Protein AF-A0A3B0U5A5-F1 (afdb_monomer)

Radius of gyration: 23.33 Å; Cα contacts (8 Å, |Δi|>4): 576; chains: 1; bounding box: 66×66×66 Å

Mean predicted aligned error: 12.63 Å

Nearest PDB structures (foldseek):
  8wv0-assembly1_B  TM=3.723E-01  e=8.517E-03  Burkholderia pseudomallei
  2ynk-assembly1_A  TM=4.513E-01  e=9.134E-02  Escherichia coli
  5o68-assembly2_F  TM=3.458E-01  e=1.528E+00  Pseudomonas sp. UK4
  4rlc-assembly1_A  TM=4.121E-01  e=4.764E+00  Pseudomonas aeruginosa
  6wim-assembly1_A  TM=4.071E-01  e=9.059E+00  Escherichia coli

Organism: NCBI:txid652676

Secondary structure (DSSP, 8-state):
---------SSPPPPPPPEEEEEEEEEEEEE--TTTTPPPEEEEEEEEEEEEEEETTEEEEEEES---TTSPPPP-----SSS---PPP--HHHHTTTHHHHSSSBTTB-S--GGGTTTTS-EEEEEEEEEESSSSEEEEEEEEEEPPBTTTTBPEEEEEEEEEEEEETTTEEEEEEEEEEEEE--SS--HHHHHHS-SEEEEEEEEEEE--TT-S-EEEEEEEEEE-TT-------SSS------EEEEEEE--TTSSEEEEEEEEEEEEGGGEEEEEEEEEEEE-----

Solvent-accessible surface area (backbone atoms only — not comparable to full-atom values): 17056 Å² total; per-residue (Å²): 134,85,89,73,80,80,88,78,67,99,59,84,78,76,81,84,71,82,47,72,49,77,49,74,50,76,48,78,47,78,48,70,50,84,87,76,75,48,76,73,43,79,46,77,48,69,32,32,37,39,41,34,39,79,46,102,47,24,37,38,41,38,36,29,40,65,84,62,84,88,42,83,78,76,81,91,69,92,71,91,60,97,64,84,82,86,70,80,84,72,49,73,96,57,50,76,67,29,60,64,56,58,58,50,69,46,93,95,51,47,88,49,60,75,75,69,62,49,64,95,38,60,39,51,37,35,42,32,40,36,35,41,83,52,101,44,35,35,42,33,39,37,40,38,31,32,47,59,39,76,96,78,61,40,38,20,34,39,42,37,37,42,25,42,36,37,59,39,88,86,60,15,32,42,35,40,37,40,40,37,38,36,49,44,75,61,85,62,96,45,76,70,51,48,54,70,50,49,56,58,53,34,39,43,34,43,34,39,40,46,33,56,85,83,55,66,48,40,35,40,40,38,41,43,40,65,54,73,91,78,73,74,88,73,90,81,85,61,99,66,69,89,76,72,49,47,44,40,41,44,39,40,36,46,40,94,84,40,58,64,29,43,36,42,38,40,36,42,32,46,34,79,89,73,33,76,41,76,48,76,48,76,48,78,48,71,59,80,81,86,127

pLDDT: mean 77.4, std 15.45, range [35.0, 97.31]

Sequence (291 aa):
MAYNGTLVWDAPPPWQRLNFSVIPYVLGTVNQDFENDEKTNYDAKIGGDVKLSLTSSLNLDLTVNPDFSQVEVDRQVTNLGRFELFFPEKRQSFLENGDLFASFGYPTIRPFFSRRIGLGVPIQAGARISGNLNEKWRLGIMDMQTASVDNTRLPSQIFGVVSLQRKVFSRSSIGLMFVNKQSIGYPQENDSLKTLYPEFNRNLGVEYNLAPSNNQWSGKAFFLAPFDPTRLGKAKLEVGTKHHWNAFGWMFSSKPQSLFTYTFDARFGGYYANGNRTSLTTELGIVFNLT

Foldseek 3Di:
DDPPDDPDDPDPPPDDDKDKDKFKDKDWDWDDDPVVRDDTDIDIDIWIKMWIPPDPWKIKIKIFQDDPVPFDDDDDDPDPDPDDDDDDDGRPSCPVQVCLQQVPDDPRDRPDDCCVAQDVWTWGIKMWMWTAPDPFKTKIWIWTWTPADVVVQAAIKIWIKIKMWGADDPGKIKIKIKIKIAGDDRVDDDPVVCLQPPRMWMKIKIKIWDQDPVNQKTKIKMKMFIDDPPPPDDDDDDPRDDDGKIKIKMWMWGDPPDQKIKIWIWMWMADPPRHIDTDIDMDIDGDDDDD

InterPro domains:
  IPR045670 Domain of unknown function DUF5916 [PF19313] (17-119)

Structure (mmCIF, N/CA/C/O backbone):
data_AF-A0A3B0U5A5-F1
#
_entry.id   AF-A0A3B0U5A5-F1
#
loop_
_atom_site.group_PDB
_atom_site.id
_atom_site.type_symbol
_atom_site.label_atom_id
_atom_site.label_alt_id
_atom_site.label_comp_id
_atom_site.label_asym_id
_atom_site.label_entity_id
_atom_site.label_seq_id
_atom_site.pdbx_PDB_ins_code
_atom_site.Cartn_x
_atom_site.Cartn_y
_atom_site.Cartn_z
_atom_site.occupancy
_atom_site.B_iso_or_equiv
_atom_site.auth_seq_id
_atom_site.auth_comp_id
_atom_site.auth_asym_id
_atom_site.auth_atom_id
_atom_site.pdbx_PDB_model_num
ATOM 1 N N . MET A 1 1 ? -29.375 -19.346 20.420 1.00 38.81 1 MET A N 1
ATOM 2 C CA . MET A 1 1 ? -28.250 -20.039 21.084 1.00 38.81 1 MET A CA 1
ATOM 3 C C . MET A 1 1 ? -27.443 -20.720 19.994 1.00 38.81 1 MET A C 1
ATOM 5 O O . MET A 1 1 ? -28.015 -21.528 19.279 1.00 38.81 1 MET A O 1
ATOM 9 N N . ALA A 1 2 ? -26.186 -20.329 19.780 1.00 40.72 2 ALA A N 1
ATOM 10 C CA . ALA A 1 2 ? -25.331 -20.960 18.776 1.00 40.72 2 ALA A CA 1
ATOM 11 C C . ALA A 1 2 ? -24.599 -22.140 19.430 1.00 40.72 2 ALA A C 1
ATOM 13 O O . ALA A 1 2 ? -23.693 -21.933 20.234 1.00 40.72 2 ALA A O 1
ATOM 14 N N . TYR A 1 3 ? -25.029 -23.364 19.123 1.00 48.34 3 TYR A N 1
ATOM 15 C CA . TYR A 1 3 ? -24.294 -24.586 19.448 1.00 48.34 3 TYR A CA 1
ATOM 16 C C . TYR A 1 3 ? -23.125 -24.729 18.466 1.00 48.34 3 TYR A C 1
ATOM 18 O O . TYR A 1 3 ? -23.219 -25.452 17.481 1.00 48.34 3 TYR A O 1
ATOM 26 N N . ASN A 1 4 ? -22.023 -24.025 18.719 1.00 53.16 4 ASN A N 1
ATOM 27 C CA . ASN A 1 4 ? -20.751 -24.351 18.082 1.00 53.16 4 ASN A CA 1
ATOM 28 C C . ASN A 1 4 ? -19.986 -25.258 19.044 1.00 53.16 4 ASN A C 1
ATOM 30 O O . ASN A 1 4 ? -19.438 -24.787 20.040 1.00 53.16 4 ASN A O 1
ATOM 34 N N . GLY A 1 5 ? -20.010 -26.565 18.774 1.00 59.72 5 GLY A N 1
ATOM 35 C CA . GLY A 1 5 ? -19.199 -27.537 19.501 1.00 59.72 5 GLY A CA 1
ATOM 36 C C . GLY A 1 5 ? -17.717 -27.172 19.415 1.00 59.72 5 GLY A C 1
ATOM 37 O O . GLY A 1 5 ? -17.226 -26.745 18.371 1.00 59.72 5 GLY A O 1
ATOM 38 N N . THR A 1 6 ? -17.006 -27.307 20.528 1.00 64.94 6 THR A N 1
ATOM 39 C CA . THR A 1 6 ? -15.550 -27.169 20.570 1.00 64.94 6 THR A CA 1
ATOM 40 C C . THR A 1 6 ? -14.918 -28.344 19.843 1.00 64.94 6 THR A C 1
ATOM 42 O O . THR A 1 6 ? -15.168 -29.495 20.196 1.00 64.94 6 THR A O 1
ATOM 45 N N . LEU A 1 7 ? -14.099 -28.053 18.834 1.00 67.00 7 LEU A N 1
ATOM 46 C CA . LEU A 1 7 ? -13.327 -29.062 18.123 1.00 67.00 7 LEU A CA 1
ATOM 47 C C . LEU A 1 7 ? -12.220 -29.562 19.064 1.00 67.00 7 LEU A C 1
ATOM 49 O O . LEU A 1 7 ? -11.232 -28.866 19.300 1.00 67.00 7 LEU A O 1
ATOM 53 N N . VAL A 1 8 ? -12.443 -30.726 19.672 1.00 74.31 8 VAL A N 1
ATOM 54 C CA . VAL A 1 8 ? -11.457 -31.408 20.515 1.00 74.31 8 VAL A CA 1
ATOM 55 C C . VAL A 1 8 ? -10.619 -32.282 19.596 1.00 74.31 8 VAL A C 1
ATOM 57 O O . VAL A 1 8 ? -11.155 -33.142 18.904 1.00 74.31 8 VAL A O 1
ATOM 60 N N . TRP A 1 9 ? -9.318 -32.021 19.548 1.00 73.88 9 TRP A N 1
ATOM 61 C CA . TRP A 1 9 ? -8.381 -32.839 18.788 1.00 73.88 9 TRP A CA 1
ATOM 62 C C . TRP A 1 9 ? -7.825 -33.937 19.696 1.00 73.88 9 TRP A C 1
ATOM 64 O O . TRP A 1 9 ? -7.374 -33.637 20.801 1.00 73.88 9 TRP A O 1
ATOM 74 N N . ASP A 1 10 ? -7.811 -35.183 19.219 1.00 81.69 10 ASP A N 1
ATOM 75 C CA . ASP A 1 10 ? -7.258 -36.332 19.959 1.00 81.69 10 ASP A CA 1
ATOM 76 C C . ASP A 1 10 ? -5.730 -36.238 20.154 1.00 81.69 10 ASP A C 1
ATOM 78 O O . ASP A 1 10 ? -5.158 -36.871 21.040 1.00 81.69 10 ASP A O 1
ATOM 82 N N . ALA A 1 11 ? -5.061 -35.419 19.339 1.00 81.69 11 ALA A N 1
ATOM 83 C CA . ALA A 1 11 ? -3.639 -35.110 19.418 1.00 81.69 11 ALA A CA 1
ATOM 84 C C . ALA A 1 11 ? -3.404 -33.633 19.055 1.00 81.69 11 ALA A C 1
ATOM 86 O O . ALA A 1 11 ? -4.183 -33.067 18.281 1.00 81.69 11 ALA A O 1
ATOM 87 N N . PRO A 1 12 ? -2.344 -32.981 19.576 1.00 77.38 12 PRO A N 1
ATOM 88 C CA . PRO A 1 12 ? -2.014 -31.622 19.167 1.00 77.38 12 PRO A CA 1
ATOM 89 C C . PRO A 1 12 ? -1.812 -31.568 17.643 1.00 77.38 12 PRO A C 1
ATOM 91 O O . PRO A 1 12 ? -1.198 -32.481 17.082 1.00 77.38 12 PRO A O 1
ATOM 94 N N . PRO A 1 13 ? -2.312 -30.522 16.955 1.00 70.94 13 PRO A N 1
ATOM 95 C CA . PRO A 1 13 ? -2.116 -30.384 15.520 1.00 70.94 13 PRO A CA 1
ATOM 96 C C . PRO A 1 13 ? -0.616 -30.397 15.190 1.00 70.94 13 PRO A C 1
ATOM 98 O O . PRO A 1 13 ? 0.192 -29.892 15.979 1.00 70.94 13 PRO A O 1
ATOM 101 N N . PRO A 1 14 ? -0.223 -30.971 14.039 1.00 74.81 14 PRO A N 1
ATOM 102 C CA . PRO A 1 14 ? 1.177 -31.027 13.650 1.00 74.81 14 PRO A CA 1
ATOM 103 C C . PRO A 1 14 ? 1.759 -29.613 13.590 1.00 74.81 14 PRO A C 1
ATOM 105 O O . PRO A 1 14 ? 1.069 -28.661 13.214 1.00 74.81 14 PRO A O 1
ATOM 108 N N . TRP A 1 15 ? 3.042 -29.472 13.932 1.00 67.88 15 TRP A N 1
ATOM 109 C CA . TRP A 1 15 ? 3.731 -28.194 13.780 1.00 67.88 15 TRP A CA 1
ATOM 110 C C . TRP A 1 15 ? 3.608 -27.714 12.334 1.00 67.88 15 TRP A C 1
ATOM 112 O O . TRP A 1 15 ? 3.872 -28.468 11.391 1.00 67.88 15 TRP A O 1
ATOM 122 N N . GLN A 1 16 ? 3.177 -26.464 12.165 1.00 67.88 16 GLN A N 1
ATOM 123 C CA . GLN A 1 16 ? 3.020 -25.873 10.844 1.00 67.88 16 GLN A CA 1
ATOM 124 C C . GLN A 1 16 ? 4.352 -25.900 10.103 1.00 67.88 16 GLN A C 1
ATOM 126 O O . GLN A 1 16 ? 5.357 -25.366 10.569 1.00 67.88 16 GLN A O 1
ATOM 131 N N . ARG A 1 17 ? 4.342 -26.546 8.937 1.00 71.94 17 ARG A N 1
ATOM 132 C CA . ARG A 1 17 ? 5.466 -26.521 8.007 1.00 71.94 17 ARG A CA 1
ATOM 133 C C . ARG A 1 17 ? 5.418 -25.225 7.209 1.00 71.94 17 ARG A C 1
ATOM 135 O O . ARG A 1 17 ? 4.341 -24.699 6.935 1.00 71.94 17 ARG A O 1
ATOM 142 N N . LEU A 1 18 ? 6.594 -24.734 6.837 1.00 78.31 18 LEU A N 1
ATOM 143 C CA . LEU A 1 18 ? 6.746 -23.563 5.982 1.00 78.31 18 LEU A CA 1
ATOM 144 C C . LEU A 1 18 ? 6.083 -23.866 4.629 1.00 78.31 18 LEU A C 1
ATOM 146 O O . LEU A 1 18 ? 6.475 -24.813 3.949 1.00 78.31 18 LEU A O 1
ATOM 150 N N . ASN A 1 19 ? 5.036 -23.115 4.285 1.00 85.81 19 ASN A N 1
ATOM 151 C CA . ASN A 1 19 ? 4.322 -23.259 3.019 1.00 85.81 19 ASN A CA 1
ATOM 152 C C . ASN A 1 19 ? 4.852 -22.222 2.030 1.00 85.81 19 ASN A C 1
ATOM 154 O O . ASN A 1 19 ? 4.970 -21.047 2.384 1.00 85.81 19 ASN A O 1
ATOM 158 N N . PHE A 1 20 ? 5.171 -22.645 0.810 1.00 91.31 20 PHE A N 1
ATOM 159 C CA . PHE A 1 20 ? 5.679 -21.749 -0.217 1.00 91.31 20 PHE A CA 1
ATOM 160 C C . PHE A 1 20 ? 5.125 -22.082 -1.599 1.00 91.31 20 PHE A C 1
ATOM 162 O O . PHE A 1 20 ? 4.840 -23.236 -1.908 1.00 91.31 20 PHE A O 1
ATOM 169 N N . SER A 1 21 ? 4.992 -21.057 -2.435 1.00 90.19 21 SER A N 1
ATOM 170 C CA . SER A 1 21 ? 4.563 -21.158 -3.827 1.00 90.19 21 SER A CA 1
ATOM 171 C C . SER A 1 21 ? 5.485 -20.314 -4.691 1.00 90.19 21 SER A C 1
ATOM 173 O O . SER A 1 21 ? 5.792 -19.178 -4.339 1.00 90.19 21 SER A O 1
ATOM 175 N N . VAL A 1 22 ? 5.895 -20.853 -5.835 1.00 91.19 22 VAL A N 1
ATOM 176 C CA . VAL A 1 22 ? 6.696 -20.142 -6.837 1.00 91.19 22 VAL A CA 1
ATOM 177 C C . VAL A 1 22 ? 5.918 -20.144 -8.143 1.00 91.19 22 VAL A C 1
ATOM 179 O O . VAL A 1 22 ? 5.418 -21.185 -8.562 1.00 91.19 22 VAL A O 1
ATOM 182 N N . ILE A 1 23 ? 5.794 -18.976 -8.760 1.00 89.50 23 ILE A N 1
ATOM 183 C CA . ILE A 1 23 ? 4.990 -18.740 -9.957 1.00 89.50 23 ILE A CA 1
ATOM 184 C C . ILE A 1 23 ? 5.901 -18.066 -10.991 1.00 89.50 23 ILE A C 1
ATOM 186 O O . ILE A 1 23 ? 5.947 -16.839 -11.050 1.00 89.50 23 ILE A O 1
ATOM 190 N N . PRO A 1 24 ? 6.696 -18.829 -11.759 1.00 91.19 24 PRO A N 1
ATOM 191 C CA . PRO A 1 24 ? 7.515 -18.267 -12.826 1.00 91.19 24 PRO A CA 1
ATOM 192 C C . PRO A 1 24 ? 6.666 -17.998 -14.074 1.00 91.19 24 PRO A C 1
ATOM 194 O O . PRO A 1 24 ? 5.724 -18.739 -14.359 1.00 91.19 24 PRO A O 1
A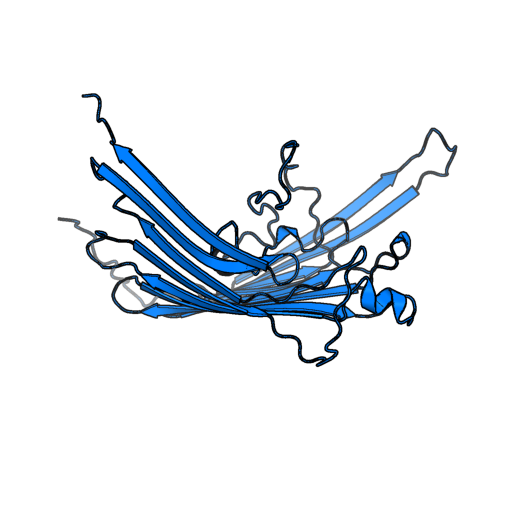TOM 197 N N . TYR A 1 25 ? 7.036 -16.992 -14.864 1.00 83.62 25 TYR A N 1
ATOM 198 C CA . TYR A 1 25 ? 6.450 -16.768 -16.185 1.00 83.62 25 TYR A CA 1
ATOM 199 C C . TYR A 1 25 ? 7.466 -16.206 -17.180 1.00 83.62 25 TYR A C 1
ATOM 201 O O . TYR A 1 25 ? 8.469 -15.576 -16.832 1.00 83.62 25 TYR A O 1
ATOM 209 N N . VAL A 1 26 ? 7.174 -16.453 -18.455 1.00 88.00 26 VAL A N 1
ATOM 210 C CA . VAL A 1 26 ? 7.922 -15.956 -19.607 1.00 88.00 26 VAL A CA 1
ATOM 211 C C . VAL A 1 26 ? 6.911 -15.376 -20.586 1.00 88.00 26 VAL A C 1
ATOM 213 O O . VAL A 1 26 ? 5.899 -16.010 -20.879 1.00 88.00 26 VAL A O 1
ATOM 216 N N . LEU A 1 27 ? 7.179 -14.173 -21.079 1.00 81.94 27 LEU A N 1
ATOM 217 C CA . LEU A 1 27 ? 6.328 -13.446 -22.014 1.00 81.94 27 LEU A CA 1
ATOM 218 C C . LEU A 1 27 ? 7.130 -13.136 -23.272 1.00 81.94 27 LEU A C 1
ATOM 220 O O . LEU A 1 27 ? 8.224 -12.586 -23.182 1.00 81.94 27 LEU A O 1
ATOM 224 N N . GLY A 1 28 ? 6.576 -13.463 -24.435 1.00 83.31 28 GLY A N 1
ATOM 225 C CA . GLY A 1 28 ? 7.100 -13.050 -25.734 1.00 83.31 28 GLY A CA 1
ATOM 226 C C . GLY A 1 28 ? 6.138 -12.062 -26.380 1.00 83.31 28 GLY A C 1
ATOM 227 O O . GLY A 1 28 ? 4.952 -12.361 -26.496 1.00 83.31 28 GLY A O 1
ATOM 228 N N . THR A 1 29 ? 6.629 -10.897 -26.793 1.00 80.31 29 THR A N 1
ATOM 229 C CA . THR A 1 29 ? 5.853 -9.902 -27.542 1.00 80.31 29 THR A CA 1
ATOM 230 C C . THR A 1 29 ? 6.446 -9.755 -28.933 1.00 80.31 29 THR A C 1
ATOM 232 O O . THR A 1 29 ? 7.653 -9.574 -29.079 1.00 80.31 29 THR A O 1
ATOM 235 N N . VAL A 1 30 ? 5.593 -9.821 -29.953 1.00 84.38 30 VAL A N 1
ATOM 236 C CA . VAL A 1 30 ? 5.966 -9.551 -31.343 1.00 84.38 30 VAL A CA 1
ATOM 237 C C . VAL A 1 30 ? 5.181 -8.332 -31.791 1.00 84.38 30 VAL A C 1
ATOM 239 O O . VAL A 1 30 ? 3.954 -8.380 -31.840 1.00 84.38 30 VAL A O 1
ATOM 242 N N . ASN A 1 31 ? 5.882 -7.242 -32.087 1.00 78.88 31 ASN A N 1
ATOM 243 C CA . ASN A 1 31 ? 5.279 -6.010 -32.582 1.00 78.88 31 ASN A CA 1
ATOM 244 C C . ASN A 1 31 ? 5.732 -5.768 -34.019 1.00 78.88 31 ASN A C 1
ATOM 246 O O . ASN A 1 31 ? 6.926 -5.804 -34.318 1.00 78.88 31 ASN A O 1
ATOM 250 N N . GLN A 1 32 ? 4.773 -5.512 -34.901 1.00 78.25 32 GLN A N 1
ATOM 251 C CA . GLN A 1 32 ? 5.021 -5.136 -36.285 1.00 78.25 32 GLN A CA 1
ATOM 252 C C . GLN A 1 32 ? 4.271 -3.837 -36.564 1.00 78.25 32 GLN A C 1
ATOM 254 O O . GLN A 1 32 ? 3.046 -3.798 -36.462 1.00 78.25 32 GLN A O 1
ATOM 259 N N . ASP A 1 33 ? 5.019 -2.782 -36.873 1.00 75.56 33 ASP A N 1
ATOM 260 C CA . ASP A 1 33 ? 4.464 -1.508 -37.316 1.00 75.56 33 ASP A CA 1
ATOM 261 C C . ASP A 1 33 ? 4.347 -1.538 -38.846 1.00 75.56 33 ASP A C 1
ATOM 263 O O . ASP A 1 33 ? 5.349 -1.592 -39.560 1.00 75.56 33 ASP A O 1
ATOM 267 N N . PHE A 1 34 ? 3.107 -1.564 -39.339 1.00 75.25 34 PHE A N 1
ATOM 268 C CA . PHE A 1 34 ? 2.800 -1.610 -40.770 1.00 75.25 34 PHE A CA 1
ATOM 269 C C . PHE A 1 34 ? 2.709 -0.218 -41.416 1.00 75.25 34 PHE A C 1
ATOM 271 O O . PHE A 1 34 ? 2.645 -0.141 -42.640 1.00 75.25 34 PHE A O 1
ATOM 278 N N . GLU A 1 35 ? 2.682 0.868 -40.632 1.00 76.81 35 GLU A N 1
ATOM 279 C CA . GLU A 1 35 ? 2.654 2.242 -41.158 1.00 76.81 35 GLU A CA 1
ATOM 280 C C . GLU A 1 35 ? 4.066 2.784 -41.406 1.00 76.81 35 GLU A C 1
ATOM 282 O O . GLU A 1 35 ? 4.276 3.495 -42.388 1.00 76.81 35 GLU A O 1
ATOM 287 N N . ASN A 1 36 ? 5.036 2.425 -40.559 1.00 75.31 36 ASN A N 1
ATOM 288 C CA . ASN A 1 36 ? 6.406 2.952 -40.635 1.00 75.31 36 ASN A CA 1
ATOM 289 C C . ASN A 1 36 ? 7.434 2.001 -41.285 1.00 75.31 36 ASN A C 1
ATOM 291 O O . ASN A 1 36 ? 8.622 2.321 -41.302 1.00 75.31 36 ASN A O 1
ATOM 295 N N . ASP A 1 37 ? 6.999 0.851 -41.822 1.00 70.31 37 ASP A N 1
ATOM 296 C CA . ASP A 1 37 ? 7.852 -0.194 -42.430 1.00 70.31 37 ASP A CA 1
ATOM 297 C C . ASP A 1 37 ? 9.026 -0.620 -41.510 1.00 70.31 37 ASP A C 1
ATOM 299 O O . ASP A 1 37 ? 10.131 -0.959 -41.949 1.00 70.31 37 ASP A O 1
ATOM 303 N N . GLU A 1 38 ? 8.801 -0.567 -40.189 1.00 74.50 38 GLU A N 1
ATOM 304 C CA . GLU A 1 38 ? 9.800 -0.950 -39.195 1.00 74.50 38 GLU A CA 1
ATOM 305 C C . GLU A 1 38 ? 9.949 -2.474 -39.128 1.00 74.50 38 GLU A C 1
ATOM 307 O O . GLU A 1 38 ? 9.001 -3.251 -39.278 1.00 74.50 38 GLU A O 1
ATOM 312 N N . LYS A 1 39 ? 11.178 -2.929 -38.857 1.00 78.69 39 LYS A N 1
ATOM 313 C CA . LYS A 1 39 ? 11.462 -4.356 -38.674 1.00 78.69 39 LYS A CA 1
ATOM 314 C C . LYS A 1 39 ? 10.638 -4.909 -37.513 1.00 78.69 39 LYS A C 1
ATOM 316 O O . LYS A 1 39 ? 10.585 -4.296 -36.450 1.00 78.69 39 LYS A O 1
ATOM 321 N N . THR A 1 40 ? 10.082 -6.109 -37.696 1.00 81.88 40 THR A N 1
ATOM 322 C CA . THR A 1 40 ? 9.387 -6.852 -36.637 1.00 81.88 40 THR A CA 1
ATOM 323 C C . THR A 1 40 ? 10.244 -6.898 -35.373 1.00 81.88 40 THR A C 1
ATOM 325 O O . THR A 1 40 ? 11.358 -7.428 -35.385 1.00 81.88 40 THR A O 1
ATOM 328 N N . ASN A 1 41 ? 9.718 -6.336 -34.288 1.00 79.94 41 ASN A N 1
ATOM 329 C CA . ASN A 1 41 ? 10.377 -6.289 -32.996 1.00 79.94 41 ASN A CA 1
ATOM 330 C C . ASN A 1 41 ? 9.952 -7.503 -32.162 1.00 79.94 41 ASN A C 1
ATOM 332 O O . ASN A 1 41 ? 8.758 -7.763 -32.002 1.00 79.94 41 ASN A O 1
ATOM 336 N N . TYR A 1 42 ? 10.938 -8.231 -31.641 1.00 82.38 42 TYR A N 1
ATOM 337 C CA . TYR A 1 42 ? 10.755 -9.379 -30.761 1.00 82.38 42 TYR A CA 1
ATOM 338 C C . TYR A 1 42 ? 11.265 -9.007 -29.371 1.00 82.38 42 TYR A C 1
ATOM 340 O O . TYR A 1 42 ? 12.456 -8.762 -29.193 1.00 82.38 42 TYR A O 1
ATOM 348 N N . ASP A 1 43 ? 10.371 -9.000 -28.389 1.00 81.62 43 ASP A N 1
ATOM 349 C CA . ASP A 1 43 ? 10.698 -8.736 -26.991 1.00 81.62 43 ASP A CA 1
ATOM 350 C C . ASP A 1 43 ? 10.396 -9.973 -26.143 1.00 81.62 43 ASP A C 1
ATOM 352 O O . ASP A 1 43 ? 9.360 -10.619 -26.313 1.00 81.62 43 ASP A O 1
ATOM 356 N N . ALA A 1 44 ? 11.301 -10.317 -25.229 1.00 83.19 44 ALA A N 1
ATOM 357 C CA . ALA A 1 44 ? 11.154 -11.454 -24.331 1.00 83.19 44 ALA A CA 1
ATOM 358 C C . ALA A 1 44 ? 11.378 -10.998 -22.890 1.00 83.19 44 ALA A C 1
ATOM 360 O O . ALA A 1 44 ? 12.436 -10.473 -22.546 1.00 83.19 44 ALA A O 1
ATOM 361 N N . LYS A 1 45 ? 10.387 -11.232 -22.029 1.00 84.00 45 LYS A N 1
ATOM 362 C CA . LYS A 1 45 ? 10.438 -10.890 -20.607 1.00 84.00 45 LYS A CA 1
ATOM 363 C C . LYS A 1 45 ? 10.339 -12.143 -19.766 1.00 84.00 45 LYS A C 1
ATOM 365 O O . LYS A 1 45 ? 9.525 -13.023 -20.030 1.00 84.00 45 LYS A O 1
ATOM 370 N N . ILE A 1 46 ? 11.154 -12.187 -18.7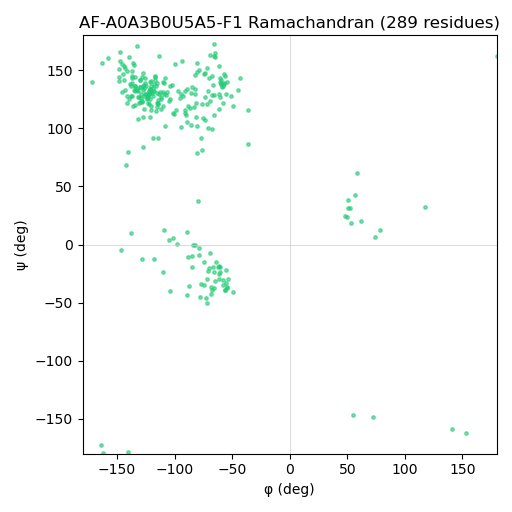25 1.00 89.62 46 ILE A N 1
ATOM 371 C CA . ILE A 1 46 ? 11.097 -13.214 -17.692 1.00 89.62 46 ILE A CA 1
ATOM 372 C C . ILE A 1 46 ? 10.751 -12.552 -16.367 1.00 89.62 46 ILE A C 1
ATOM 374 O O . ILE A 1 46 ? 11.234 -11.456 -16.060 1.00 89.62 46 ILE A O 1
ATOM 378 N N . GLY A 1 47 ? 9.940 -13.234 -15.577 1.00 90.81 47 GLY A N 1
ATOM 379 C CA . GLY A 1 47 ? 9.601 -12.785 -14.243 1.00 90.81 47 GLY A CA 1
ATOM 380 C C . GLY A 1 47 ? 9.036 -13.913 -13.404 1.00 90.81 47 GLY A C 1
ATOM 381 O O . GLY A 1 47 ? 8.960 -15.072 -13.826 1.00 90.81 47 GLY A O 1
ATOM 382 N N . GLY A 1 48 ? 8.684 -13.579 -12.176 1.00 91.25 48 GLY A N 1
ATOM 383 C CA . GLY A 1 48 ? 8.058 -14.541 -11.297 1.00 91.25 48 GLY A CA 1
ATOM 384 C C . GLY A 1 48 ? 7.727 -13.979 -9.934 1.00 91.25 48 GLY A C 1
ATOM 385 O O . GLY A 1 48 ? 8.275 -12.965 -9.498 1.00 91.25 48 GLY A O 1
ATOM 386 N N . ASP A 1 49 ? 6.842 -14.694 -9.260 1.00 90.69 49 ASP A N 1
ATOM 387 C CA . ASP A 1 49 ? 6.392 -14.383 -7.916 1.00 90.69 49 ASP A CA 1
ATOM 388 C C . ASP A 1 49 ? 6.715 -15.545 -6.978 1.00 90.69 49 ASP A C 1
ATOM 390 O O . ASP A 1 49 ? 6.581 -16.720 -7.325 1.00 90.69 49 ASP A O 1
ATOM 394 N N . VAL A 1 50 ? 7.129 -15.221 -5.760 1.00 93.31 50 VAL A N 1
ATOM 395 C CA . VAL A 1 50 ? 7.338 -16.179 -4.677 1.00 93.31 50 VAL A CA 1
ATOM 396 C C . VAL A 1 50 ? 6.457 -15.766 -3.514 1.00 93.31 50 VAL A C 1
ATOM 398 O O . VAL A 1 50 ? 6.488 -14.618 -3.081 1.00 93.31 50 VAL A O 1
ATOM 401 N N . LYS A 1 51 ? 5.690 -16.712 -2.983 1.00 93.31 51 LYS A N 1
ATOM 402 C CA . LYS A 1 51 ? 4.864 -16.531 -1.792 1.00 93.31 51 LYS A CA 1
ATOM 403 C C . LYS A 1 51 ? 5.306 -17.490 -0.709 1.00 93.31 51 LYS A C 1
ATOM 405 O O . LYS A 1 51 ? 5.469 -18.677 -0.973 1.00 93.31 51 LYS A O 1
ATOM 410 N N . LEU A 1 52 ? 5.484 -16.981 0.500 1.00 93.00 52 LEU A N 1
ATOM 411 C CA . LEU A 1 52 ? 6.004 -17.710 1.651 1.00 93.00 52 LEU A CA 1
ATOM 412 C C . LEU A 1 52 ? 5.129 -17.406 2.867 1.00 93.00 52 LEU A C 1
ATOM 414 O O . LEU A 1 52 ? 5.049 -16.259 3.299 1.00 93.00 52 LEU A O 1
ATOM 418 N N . SER A 1 53 ? 4.504 -18.417 3.464 1.00 93.38 53 SER A N 1
ATOM 419 C CA . SER A 1 53 ? 3.818 -18.256 4.749 1.00 93.38 53 SER A CA 1
ATOM 420 C C . SER A 1 53 ? 4.839 -18.321 5.881 1.00 93.38 53 SER A C 1
ATOM 422 O O . SER A 1 53 ? 5.310 -19.399 6.246 1.00 93.38 53 SER A O 1
ATOM 424 N N . LEU A 1 54 ? 5.195 -17.154 6.423 1.00 91.12 54 LEU A N 1
ATOM 425 C CA . LEU A 1 54 ? 6.109 -17.019 7.561 1.00 91.12 54 LEU A CA 1
ATOM 426 C C . LEU A 1 54 ? 5.473 -17.558 8.851 1.00 91.12 54 LEU A C 1
ATOM 428 O O . LEU A 1 54 ? 6.155 -18.155 9.679 1.00 91.12 54 LEU A O 1
ATOM 432 N N . THR A 1 55 ? 4.163 -17.350 9.016 1.00 90.69 55 THR A N 1
ATOM 433 C CA . THR A 1 55 ? 3.331 -17.944 10.077 1.00 90.69 55 THR A CA 1
ATOM 434 C C . THR A 1 55 ? 1.963 -18.337 9.506 1.00 90.69 55 THR A C 1
ATOM 436 O O . THR A 1 55 ? 1.695 -18.118 8.326 1.00 90.69 55 THR A O 1
ATOM 439 N N . SER A 1 56 ? 1.057 -18.869 10.337 1.00 87.31 56 SER A N 1
ATOM 440 C CA . SER A 1 56 ? -0.340 -19.149 9.954 1.00 87.31 56 SER A CA 1
ATOM 441 C C . SER A 1 56 ? -1.102 -17.945 9.398 1.00 87.31 56 SER A C 1
ATOM 443 O O . SER A 1 56 ? -2.124 -18.118 8.737 1.00 87.31 56 SER A O 1
ATOM 445 N N . SER A 1 57 ? -0.645 -16.735 9.713 1.00 90.69 57 SER A N 1
ATOM 446 C CA . SER A 1 57 ? -1.344 -15.496 9.403 1.00 90.69 57 SER A CA 1
ATOM 447 C C . SER A 1 57 ? -0.431 -14.385 8.903 1.00 90.69 57 SER A C 1
ATOM 449 O O . SER A 1 57 ? -0.901 -13.258 8.816 1.00 90.69 57 SER A O 1
ATOM 451 N N . LEU A 1 58 ? 0.842 -14.663 8.606 1.00 93.12 58 LEU A N 1
ATOM 452 C CA . LEU A 1 58 ? 1.817 -13.694 8.105 1.00 93.12 58 LEU A CA 1
ATOM 453 C C . LEU A 1 58 ? 2.484 -14.248 6.846 1.00 93.12 58 LEU A C 1
ATOM 455 O O . LEU A 1 58 ? 3.114 -15.303 6.900 1.00 93.12 58 LEU A O 1
ATOM 459 N N . ASN A 1 59 ? 2.386 -13.511 5.744 1.00 93.62 59 ASN A N 1
ATOM 460 C CA . ASN A 1 59 ? 2.914 -13.912 4.445 1.00 93.62 59 ASN A CA 1
ATOM 461 C C . ASN A 1 59 ? 4.002 -12.945 3.972 1.00 93.62 59 ASN A C 1
ATOM 463 O O . ASN A 1 59 ? 3.923 -11.741 4.223 1.00 93.62 59 ASN A O 1
ATOM 467 N N . LEU A 1 60 ? 5.003 -13.493 3.289 1.00 94.88 60 LEU A N 1
ATOM 468 C CA . LEU A 1 60 ? 6.026 -12.793 2.528 1.00 94.88 60 LEU A CA 1
ATOM 469 C C . LEU A 1 60 ? 5.782 -13.059 1.040 1.00 94.88 60 LEU A C 1
ATOM 471 O O . LEU A 1 60 ? 5.846 -14.202 0.595 1.00 94.88 60 LEU A O 1
ATOM 475 N N . ASP A 1 61 ? 5.534 -12.000 0.283 1.00 94.75 61 ASP A N 1
ATOM 476 C CA . ASP A 1 61 ? 5.457 -12.013 -1.170 1.00 94.75 61 ASP A CA 1
ATOM 477 C C . ASP A 1 61 ? 6.707 -11.339 -1.739 1.00 94.75 61 ASP A C 1
ATOM 479 O O . ASP A 1 61 ? 7.072 -10.239 -1.324 1.00 94.75 61 ASP A O 1
ATOM 483 N N . LEU A 1 62 ? 7.348 -11.982 -2.705 1.00 95.06 62 LEU A N 1
ATOM 484 C CA . LEU A 1 62 ? 8.444 -11.436 -3.494 1.00 95.06 62 LEU A CA 1
ATOM 485 C C . LEU A 1 62 ? 8.030 -11.479 -4.958 1.00 95.06 62 LEU A C 1
ATOM 487 O O . LEU A 1 62 ? 7.437 -12.458 -5.404 1.00 95.06 62 LEU A O 1
ATOM 491 N N . THR A 1 63 ? 8.354 -10.439 -5.709 1.00 92.94 63 THR A N 1
ATOM 492 C CA . THR A 1 63 ? 8.047 -10.361 -7.134 1.00 92.94 63 THR A CA 1
ATOM 493 C C . THR A 1 63 ? 9.233 -9.807 -7.901 1.00 92.94 63 THR A C 1
ATOM 495 O O . THR A 1 63 ? 9.940 -8.921 -7.414 1.00 92.94 63 THR A O 1
ATOM 498 N N . VAL A 1 64 ? 9.452 -10.334 -9.100 1.00 94.00 64 VAL A N 1
ATOM 499 C CA . VAL A 1 64 ? 10.431 -9.838 -10.067 1.00 94.00 64 VAL A CA 1
ATOM 500 C C . VAL A 1 64 ? 9.725 -9.697 -11.409 1.00 94.00 64 VAL A C 1
ATOM 502 O O . VAL A 1 64 ? 9.113 -10.648 -11.892 1.00 94.00 64 VAL A O 1
ATOM 505 N N . ASN A 1 65 ? 9.827 -8.503 -11.992 1.00 91.25 65 ASN A N 1
ATOM 506 C CA . ASN A 1 65 ? 9.224 -8.084 -13.258 1.00 91.25 65 ASN A CA 1
ATOM 507 C C . ASN A 1 65 ? 7.709 -8.346 -13.415 1.00 91.25 65 ASN A C 1
ATOM 509 O O . ASN A 1 65 ? 7.319 -8.682 -14.533 1.00 91.25 65 ASN A O 1
ATOM 513 N N . PRO A 1 66 ? 6.864 -8.191 -12.365 1.00 86.12 66 PRO A N 1
ATOM 514 C CA . PRO A 1 66 ? 5.473 -8.667 -12.333 1.00 86.12 66 PRO A CA 1
ATOM 515 C C . PRO A 1 66 ? 4.686 -8.358 -13.609 1.00 86.12 66 PRO A C 1
ATOM 517 O O . PRO A 1 66 ? 4.655 -7.215 -14.074 1.00 86.12 66 PRO A O 1
ATOM 520 N N . ASP A 1 67 ? 3.980 -9.365 -14.121 1.00 77.25 67 ASP A N 1
ATOM 521 C CA . ASP A 1 67 ? 3.081 -9.198 -15.254 1.00 77.25 67 ASP A CA 1
ATOM 522 C C . ASP A 1 67 ? 1.709 -8.682 -14.802 1.00 77.25 67 ASP A C 1
ATOM 524 O O . ASP A 1 67 ? 0.976 -9.338 -14.060 1.00 77.25 67 ASP A O 1
ATOM 528 N N . PHE A 1 68 ? 1.341 -7.494 -15.280 1.00 71.69 68 PHE A N 1
ATOM 529 C CA . PHE A 1 68 ? 0.021 -6.904 -15.054 1.00 71.69 68 PHE A CA 1
ATOM 530 C C . PHE A 1 68 ? -0.891 -6.977 -16.280 1.00 71.69 68 PHE A C 1
ATOM 532 O O . PHE A 1 68 ? -2.011 -6.474 -16.220 1.00 71.69 68 PHE A O 1
ATOM 539 N N . SER A 1 69 ? -0.450 -7.611 -17.371 1.00 63.03 69 SER A N 1
ATOM 540 C CA . SER A 1 69 ? -1.233 -7.757 -18.603 1.00 63.03 69 SER A CA 1
ATOM 541 C C . SER A 1 69 ? -2.475 -8.635 -18.427 1.00 63.03 69 SER A C 1
ATOM 543 O O . SER A 1 69 ? -3.458 -8.461 -19.141 1.00 63.03 69 SER A O 1
ATOM 545 N N . GLN A 1 70 ? -2.470 -9.529 -17.433 1.00 60.19 70 GLN A N 1
ATOM 546 C CA . GLN A 1 70 ? -3.611 -10.393 -17.112 1.00 60.19 70 GLN A CA 1
ATOM 547 C C . GLN A 1 70 ? -4.680 -9.713 -16.248 1.00 60.19 70 GLN A C 1
ATOM 549 O O . GLN A 1 70 ? -5.688 -10.327 -15.898 1.00 60.19 70 GLN A O 1
ATOM 554 N N . VAL A 1 71 ? -4.473 -8.450 -15.870 1.00 67.75 71 VAL A N 1
ATOM 555 C CA . VAL A 1 71 ? -5.438 -7.710 -15.063 1.00 67.75 71 VAL A CA 1
ATOM 556 C C . VAL A 1 71 ? -6.485 -7.071 -15.957 1.00 67.75 71 VAL A C 1
ATOM 558 O O . VAL A 1 71 ? -6.168 -6.380 -16.919 1.00 67.75 71 VAL A O 1
ATOM 561 N N . GLU A 1 72 ? -7.753 -7.276 -15.603 1.00 60.69 72 GLU A N 1
ATOM 562 C CA . GLU A 1 72 ? -8.879 -6.654 -16.294 1.00 60.69 72 GLU A CA 1
ATOM 563 C C . GLU A 1 72 ? -8.695 -5.137 -16.422 1.00 60.69 72 GLU A C 1
ATOM 565 O O . GLU A 1 72 ? -8.521 -4.435 -15.419 1.00 60.69 72 GLU A O 1
ATOM 570 N N . VAL A 1 73 ? -8.823 -4.638 -17.653 1.00 60.81 73 VAL A N 1
ATOM 571 C CA . VAL A 1 73 ? -8.783 -3.208 -17.965 1.00 60.81 73 VAL A CA 1
ATOM 572 C C . VAL A 1 73 ? -9.898 -2.485 -17.205 1.00 60.81 73 VAL A C 1
ATOM 574 O O . VAL A 1 73 ? -11.041 -2.950 -17.138 1.00 60.81 73 VAL A O 1
ATOM 577 N N . ASP A 1 74 ? -9.578 -1.339 -16.607 1.00 64.06 74 ASP A N 1
ATOM 578 C CA . ASP A 1 74 ? -10.597 -0.513 -15.970 1.00 64.06 74 ASP A CA 1
ATOM 579 C C . ASP A 1 74 ? -11.542 0.080 -17.014 1.00 64.06 74 ASP A C 1
ATOM 581 O O . ASP A 1 74 ? -11.142 0.451 -18.118 1.00 64.06 74 ASP A O 1
ATOM 585 N N . ARG A 1 75 ? -12.819 0.220 -16.650 1.00 59.81 75 ARG A N 1
ATOM 586 C CA . ARG A 1 75 ? -13.773 0.929 -17.504 1.00 59.81 75 ARG A CA 1
ATOM 587 C C . ARG A 1 75 ? -13.308 2.373 -17.675 1.00 59.81 75 ARG A C 1
ATOM 589 O O . ARG A 1 75 ? -13.044 3.058 -16.686 1.00 59.81 75 ARG A O 1
ATOM 596 N N . GLN A 1 76 ? -13.251 2.840 -18.918 1.00 52.78 76 GLN A N 1
ATOM 597 C CA . GLN A 1 76 ? -12.956 4.234 -19.215 1.00 52.78 76 GLN A CA 1
ATOM 598 C C . GLN A 1 76 ? -14.103 5.097 -18.677 1.00 52.78 76 GLN A C 1
ATOM 600 O O . GLN A 1 76 ? -15.233 5.025 -19.155 1.00 52.78 76 GLN A O 1
ATOM 605 N N . VAL A 1 77 ? -13.823 5.885 -17.640 1.00 59.84 77 VAL A N 1
ATOM 606 C CA . VAL A 1 77 ? -14.775 6.834 -17.057 1.00 59.84 77 VAL A CA 1
ATOM 607 C C . VAL A 1 77 ? -14.238 8.237 -17.300 1.00 59.84 77 VAL A C 1
ATOM 609 O O . VAL A 1 77 ? -13.114 8.550 -16.904 1.00 59.84 77 VAL A O 1
ATOM 612 N N . THR A 1 78 ? -15.038 9.093 -17.939 1.00 48.81 78 THR A N 1
ATOM 613 C CA . THR A 1 78 ? -14.702 10.508 -18.137 1.00 48.81 78 THR A CA 1
ATOM 614 C C . THR A 1 78 ? -14.713 11.219 -16.790 1.00 48.81 78 THR A C 1
ATOM 616 O O . THR A 1 78 ? -15.764 11.575 -16.259 1.00 48.81 78 THR A O 1
ATOM 619 N N . ASN A 1 79 ? -13.531 11.407 -16.208 1.00 45.44 79 ASN A N 1
ATOM 620 C CA . ASN A 1 79 ? -13.381 12.132 -14.959 1.00 45.44 79 ASN A CA 1
ATOM 621 C C . ASN A 1 79 ? -13.263 13.634 -15.233 1.00 45.44 79 ASN A C 1
ATOM 623 O O . ASN A 1 79 ? -12.211 14.121 -15.635 1.00 45.44 79 ASN A O 1
ATOM 627 N N . LEU A 1 80 ? -14.352 14.366 -15.005 1.00 54.31 80 LEU A N 1
ATOM 628 C CA . LEU A 1 80 ? -14.386 15.832 -15.079 1.00 54.31 80 LEU A CA 1
ATOM 629 C C . LEU A 1 80 ? -13.924 16.492 -13.761 1.00 54.31 80 LEU A C 1
ATOM 631 O O . LEU A 1 80 ? -13.908 17.717 -13.637 1.00 54.31 80 LEU A O 1
ATOM 635 N N . GLY A 1 81 ? -13.577 15.680 -12.756 1.00 46.00 81 GLY A N 1
ATOM 636 C CA . GLY A 1 81 ? -13.033 16.102 -11.473 1.00 46.00 81 GLY A CA 1
ATOM 637 C C . GLY A 1 81 ? -11.502 16.098 -11.451 1.00 46.00 81 GLY A C 1
ATOM 638 O O . GLY A 1 81 ? -10.833 15.401 -12.202 1.00 46.00 81 GLY A O 1
ATOM 639 N N . ARG A 1 82 ? -10.930 16.870 -10.525 1.00 39.22 82 ARG A N 1
ATOM 640 C CA . ARG A 1 82 ? -9.472 17.032 -10.327 1.00 39.22 82 ARG A CA 1
ATOM 641 C C . ARG A 1 82 ? -8.849 16.018 -9.353 1.00 39.22 82 ARG A C 1
ATOM 643 O O . ARG A 1 82 ? -7.707 16.184 -8.941 1.00 39.22 82 ARG A O 1
ATOM 650 N N . PHE A 1 83 ? -9.601 14.989 -8.963 1.00 47.72 83 PHE A N 1
ATOM 651 C CA . PHE A 1 83 ? -9.130 13.898 -8.105 1.00 47.72 83 PHE A CA 1
ATOM 652 C C . PHE A 1 83 ? -8.997 12.623 -8.926 1.00 47.72 83 PHE A C 1
ATOM 654 O O . PHE A 1 83 ? -9.821 12.387 -9.801 1.00 47.72 83 PHE A O 1
ATOM 661 N N . GLU A 1 84 ? -7.988 11.802 -8.644 1.00 49.19 84 GLU A N 1
ATOM 662 C CA . GLU A 1 84 ? -7.834 10.491 -9.281 1.00 49.19 84 GLU A CA 1
ATOM 663 C C . GLU A 1 84 ? -9.054 9.591 -9.005 1.00 49.19 84 GLU A C 1
ATOM 665 O O . GLU A 1 84 ? -9.630 9.618 -7.915 1.00 49.19 84 GLU A O 1
ATOM 670 N N . LEU A 1 85 ? -9.472 8.805 -10.003 1.00 55.72 85 LEU A N 1
ATOM 671 C CA . LEU A 1 85 ? -10.535 7.819 -9.818 1.00 55.72 85 LEU A CA 1
ATOM 672 C C . LEU A 1 85 ? -9.994 6.657 -8.980 1.00 55.72 85 LEU A C 1
ATOM 674 O O . LEU A 1 85 ? -9.040 5.979 -9.367 1.00 55.72 85 LEU A O 1
ATOM 678 N N . PHE A 1 86 ? -10.620 6.409 -7.831 1.00 63.66 86 PHE A N 1
ATOM 679 C CA . PHE A 1 86 ? -10.260 5.301 -6.948 1.00 63.66 86 PHE A CA 1
ATOM 680 C C . PHE A 1 86 ? -10.874 3.999 -7.448 1.00 63.66 86 PHE A C 1
ATOM 682 O O . PHE A 1 86 ? -11.883 3.520 -6.933 1.00 63.66 86 PHE A O 1
ATOM 689 N N . PHE A 1 87 ? -10.257 3.415 -8.462 1.00 68.25 87 PHE A N 1
ATOM 690 C CA . PHE A 1 87 ? -10.584 2.060 -8.875 1.00 68.25 87 PHE A CA 1
ATOM 691 C C . PHE A 1 87 ? -10.028 1.030 -7.862 1.00 68.25 87 PHE A C 1
ATOM 693 O O . PHE A 1 87 ? -8.979 1.266 -7.249 1.00 68.25 87 PHE A O 1
ATOM 700 N N . PRO A 1 88 ? -10.706 -0.115 -7.656 1.00 72.06 88 PRO A N 1
ATOM 701 C CA . PRO A 1 88 ? -10.235 -1.168 -6.754 1.00 72.06 88 PRO A CA 1
ATOM 702 C C . PRO A 1 88 ? -8.957 -1.809 -7.300 1.00 72.06 88 PRO A C 1
ATOM 704 O O . PRO A 1 88 ? -8.856 -2.051 -8.495 1.00 72.06 88 PRO A O 1
ATOM 707 N N . GLU A 1 89 ? -7.955 -2.076 -6.466 1.00 82.81 89 GLU A N 1
ATOM 708 C CA . GLU A 1 89 ? -6.770 -2.828 -6.903 1.00 82.81 89 GLU A CA 1
ATOM 709 C C . GLU A 1 89 ? -7.175 -4.222 -7.405 1.00 82.81 89 GLU A C 1
ATOM 711 O O . GLU A 1 89 ? -8.038 -4.855 -6.803 1.00 82.81 89 GLU A O 1
ATOM 716 N N . LYS A 1 90 ? -6.575 -4.672 -8.510 1.00 82.19 90 LYS A N 1
ATOM 717 C CA . LYS A 1 90 ? -6.859 -5.977 -9.135 1.00 82.19 90 LYS A CA 1
ATOM 718 C C . LYS A 1 90 ? -5.596 -6.804 -9.388 1.00 82.19 90 LYS A C 1
ATOM 720 O O . LYS A 1 90 ? -5.691 -7.993 -9.669 1.00 82.19 90 LYS A O 1
ATOM 725 N N . ARG A 1 91 ? -4.408 -6.199 -9.282 1.00 83.88 91 ARG A N 1
ATOM 726 C CA . ARG A 1 91 ? -3.130 -6.888 -9.491 1.00 83.88 91 ARG A CA 1
ATOM 727 C C . ARG A 1 91 ? -2.823 -7.795 -8.307 1.00 83.88 91 ARG A C 1
ATOM 729 O O . ARG A 1 91 ? -2.795 -7.342 -7.161 1.00 83.88 91 ARG A O 1
ATOM 736 N N . GLN A 1 92 ? -2.552 -9.066 -8.591 1.00 75.19 92 GLN A N 1
ATOM 737 C CA . GLN A 1 92 ? -2.380 -10.119 -7.587 1.00 75.19 92 GLN A CA 1
ATOM 738 C C . GLN A 1 92 ? -1.320 -9.783 -6.526 1.00 75.19 92 GLN A C 1
ATOM 740 O O . GLN A 1 92 ? -1.550 -10.036 -5.342 1.00 75.19 92 GLN A O 1
ATOM 745 N N . SER A 1 93 ? -0.222 -9.126 -6.917 1.00 75.50 93 SER A N 1
ATOM 746 C CA . SER A 1 93 ? 0.866 -8.694 -6.022 1.00 75.50 93 SER A CA 1
ATOM 747 C C . SER A 1 93 ? 0.436 -7.657 -4.969 1.00 75.50 93 SER A C 1
ATOM 749 O O . SER A 1 93 ? 1.151 -7.431 -3.996 1.00 75.50 93 SER A O 1
ATOM 751 N N . PHE A 1 94 ? -0.734 -7.031 -5.134 1.00 83.81 94 PHE A N 1
ATOM 752 C CA . PHE A 1 94 ? -1.250 -5.990 -4.240 1.00 83.81 94 PHE A CA 1
ATOM 753 C C . PHE A 1 94 ? -2.567 -6.363 -3.539 1.00 83.81 94 PHE A C 1
ATOM 755 O O . PHE A 1 94 ? -2.960 -5.677 -2.595 1.00 83.81 94 PHE A O 1
ATOM 762 N N . LEU A 1 95 ? -3.246 -7.435 -3.964 1.00 83.69 95 LEU A N 1
ATOM 763 C CA . LEU A 1 95 ? -4.576 -7.808 -3.460 1.00 83.69 95 LEU A CA 1
ATOM 764 C C . LEU A 1 95 ? -4.558 -8.346 -2.026 1.00 83.69 95 LEU A C 1
ATOM 766 O O . LEU A 1 95 ? -5.340 -7.924 -1.175 1.00 83.69 95 LEU A O 1
ATOM 770 N N . GLU A 1 96 ? -3.678 -9.304 -1.757 1.00 82.44 96 GLU A N 1
ATOM 771 C CA . GLU A 1 96 ? -3.677 -10.029 -0.486 1.00 82.44 96 GLU A CA 1
ATOM 772 C C . GLU A 1 96 ? -3.272 -9.112 0.680 1.00 82.44 96 GLU A C 1
ATOM 774 O O . GLU A 1 96 ? -2.293 -8.380 0.580 1.00 82.44 96 GLU A O 1
ATOM 779 N N . ASN A 1 97 ? -4.071 -9.083 1.754 1.00 85.88 97 ASN A N 1
ATOM 780 C CA . ASN A 1 97 ? -3.966 -8.101 2.848 1.00 85.88 97 ASN A CA 1
ATOM 781 C C . ASN A 1 97 ? -3.858 -6.632 2.375 1.00 85.88 97 ASN A C 1
ATOM 783 O O . ASN A 1 97 ? -3.320 -5.775 3.083 1.00 85.88 97 ASN A O 1
ATOM 787 N N . GLY A 1 98 ? -4.359 -6.319 1.173 1.00 83.56 98 GLY A N 1
ATOM 788 C CA . GLY A 1 98 ? -4.336 -4.968 0.611 1.00 83.56 98 GLY A CA 1
ATOM 789 C C . GLY A 1 98 ? -5.100 -3.960 1.475 1.00 83.56 98 GLY A C 1
ATOM 790 O O . GLY A 1 98 ? -4.787 -2.768 1.465 1.00 83.56 98 GLY A O 1
ATOM 791 N N . ASP A 1 99 ? -6.046 -4.438 2.290 1.00 87.25 99 ASP A N 1
ATOM 792 C CA . ASP A 1 99 ? -6.795 -3.643 3.262 1.00 87.25 99 ASP A CA 1
ATOM 793 C C . ASP A 1 99 ? -5.885 -2.937 4.278 1.00 87.25 99 ASP A C 1
ATOM 795 O O . ASP A 1 99 ? -6.178 -1.795 4.633 1.00 87.25 99 ASP A O 1
ATOM 799 N N . LEU A 1 100 ? -4.763 -3.552 4.681 1.00 88.00 100 LEU A N 1
ATOM 800 C CA . LEU A 1 100 ? -3.793 -2.958 5.615 1.00 88.00 100 LEU A CA 1
ATOM 801 C C . LEU A 1 100 ? -3.161 -1.672 5.078 1.00 88.00 100 LEU A C 1
ATOM 803 O O . LEU A 1 100 ? -2.721 -0.824 5.857 1.00 88.00 100 LEU A O 1
ATOM 807 N N . PHE A 1 101 ? -3.115 -1.529 3.756 1.00 90.00 101 PHE A N 1
ATOM 808 C CA . PHE A 1 101 ? -2.513 -0.389 3.077 1.00 90.00 101 PHE A CA 1
ATOM 809 C C . PHE A 1 101 ? -3.576 0.578 2.539 1.00 90.00 101 PHE A C 1
ATOM 811 O O . PHE A 1 101 ? -3.419 1.792 2.628 1.00 90.00 101 PHE A O 1
ATOM 818 N N . ALA A 1 102 ? -4.678 0.057 1.995 1.00 86.06 102 ALA A N 1
ATOM 819 C CA . ALA A 1 102 ? -5.696 0.856 1.317 1.00 86.06 102 ALA A CA 1
ATOM 820 C C . ALA A 1 102 ? -6.747 1.473 2.259 1.00 86.06 102 ALA A C 1
ATOM 822 O O . ALA A 1 102 ? -7.427 2.425 1.869 1.00 86.06 102 ALA A O 1
ATOM 823 N N . SER A 1 103 ? -6.909 0.949 3.478 1.00 83.94 103 SER A N 1
ATOM 824 C CA . SER A 1 103 ? -7.985 1.387 4.383 1.00 83.94 103 SER A CA 1
ATOM 825 C C . SER A 1 103 ? -7.646 2.628 5.205 1.00 83.94 103 SER A C 1
ATOM 827 O O . SER A 1 103 ? -8.540 3.161 5.856 1.00 83.94 103 SER A O 1
ATOM 829 N N . PHE A 1 104 ? -6.393 3.089 5.199 1.00 85.56 104 PHE A N 1
ATOM 830 C CA . PHE A 1 104 ? -5.962 4.228 6.009 1.00 85.56 104 PHE A CA 1
ATOM 831 C C . PHE A 1 104 ? -6.535 5.549 5.480 1.00 85.56 104 PHE A C 1
ATOM 833 O O . PHE A 1 104 ? -6.444 5.842 4.285 1.00 85.56 104 PHE A O 1
ATOM 840 N N . GLY A 1 105 ? -7.091 6.367 6.373 1.00 81.50 105 GLY A N 1
ATOM 841 C CA . GLY A 1 105 ? -7.778 7.607 6.021 1.00 81.50 105 GLY A CA 1
ATOM 842 C C . GLY A 1 105 ? -9.132 7.355 5.350 1.00 81.50 105 GLY A C 1
ATOM 843 O O . GLY A 1 105 ? -9.818 6.367 5.636 1.00 81.50 105 GLY A O 1
ATOM 844 N N . TYR A 1 106 ? -9.516 8.261 4.451 1.00 73.56 106 TYR A N 1
ATOM 845 C CA . TYR A 1 106 ? -10.741 8.173 3.644 1.00 73.56 106 TYR A CA 1
ATOM 846 C C . TYR A 1 106 ? -10.407 7.993 2.165 1.00 73.56 106 TYR A C 1
ATOM 848 O O . TYR A 1 106 ? -9.300 8.340 1.757 1.00 73.56 106 TYR A O 1
ATOM 856 N N . PRO A 1 107 ? -11.351 7.536 1.318 1.00 68.25 107 PRO A N 1
ATOM 857 C CA . PRO A 1 107 ? -11.127 7.460 -0.125 1.00 68.25 107 PRO A CA 1
ATOM 858 C C . PRO A 1 107 ? -10.572 8.766 -0.709 1.00 68.25 107 PRO A C 1
ATOM 860 O O . PRO A 1 107 ? -9.625 8.735 -1.475 1.00 68.25 107 PRO A O 1
ATOM 863 N N . THR A 1 108 ? -11.063 9.927 -0.263 1.00 64.50 108 THR A N 1
ATOM 864 C CA . THR A 1 108 ? -10.594 11.246 -0.730 1.00 64.50 108 THR A CA 1
ATOM 865 C C . THR A 1 108 ? -9.273 11.717 -0.107 1.00 64.50 108 THR A C 1
ATOM 867 O O . THR A 1 108 ? -8.731 12.744 -0.524 1.00 64.50 108 THR A O 1
ATOM 870 N N . ILE A 1 109 ? -8.763 11.013 0.909 1.00 67.62 109 ILE A N 1
ATOM 871 C CA . ILE A 1 109 ? -7.509 11.301 1.614 1.00 67.62 109 ILE A CA 1
ATOM 872 C C . ILE A 1 109 ? -6.814 9.988 1.958 1.00 67.62 109 ILE A C 1
ATOM 874 O O . ILE A 1 109 ? -6.716 9.586 3.121 1.00 67.62 109 ILE A O 1
ATOM 878 N N . ARG A 1 110 ? -6.344 9.308 0.917 1.00 76.69 110 ARG A N 1
ATOM 879 C CA . ARG A 1 110 ? -5.610 8.063 1.065 1.00 76.69 110 ARG A CA 1
ATOM 880 C C . ARG A 1 110 ? -4.110 8.333 0.915 1.00 76.69 110 ARG A C 1
ATOM 882 O O . ARG A 1 110 ? -3.677 8.713 -0.178 1.00 76.69 110 ARG A O 1
ATOM 889 N N . PRO A 1 111 ? -3.303 8.164 1.979 1.00 77.56 111 PRO A N 1
ATOM 890 C CA . PRO A 1 111 ? -1.866 8.427 1.911 1.00 77.56 111 PRO A CA 1
ATOM 891 C C . PRO A 1 111 ? -1.152 7.459 0.963 1.00 77.56 111 PRO A C 1
ATOM 893 O O . PRO A 1 111 ? -0.204 7.854 0.286 1.00 77.56 111 PRO A O 1
ATOM 896 N N . PHE A 1 112 ? -1.647 6.224 0.848 1.00 85.88 112 PHE A N 1
ATOM 897 C CA . PHE A 1 112 ? -1.102 5.213 -0.046 1.00 85.88 112 PHE A CA 1
ATOM 898 C C . PHE A 1 112 ? -2.147 4.655 -1.011 1.00 85.88 112 PHE A C 1
ATOM 900 O O . PHE A 1 112 ? -3.192 4.159 -0.602 1.00 85.88 112 PHE A O 1
ATOM 907 N N . PHE A 1 113 ? -1.837 4.670 -2.305 1.00 85.06 113 PHE A N 1
ATOM 908 C CA . PHE A 1 113 ? -2.664 4.042 -3.328 1.00 85.06 113 PHE A CA 1
ATOM 909 C C . PHE A 1 113 ? -1.779 3.191 -4.233 1.00 85.06 113 PHE A C 1
ATOM 911 O O . PHE A 1 113 ? -1.006 3.725 -5.027 1.00 85.06 113 PHE A O 1
ATOM 918 N N . SER A 1 114 ? -1.890 1.868 -4.099 1.00 85.62 114 SER A N 1
ATOM 919 C CA . SER A 1 114 ? -1.043 0.886 -4.790 1.00 85.62 114 SER A CA 1
ATOM 920 C C . SER A 1 114 ? -1.050 1.049 -6.309 1.00 85.62 114 SER A C 1
ATOM 922 O O . SER A 1 114 ? -0.020 0.862 -6.947 1.00 85.62 114 SER A O 1
ATOM 924 N N . ARG A 1 115 ? -2.179 1.473 -6.889 1.00 82.81 115 ARG A N 1
ATOM 925 C CA . ARG A 1 115 ? -2.339 1.741 -8.328 1.00 82.81 115 ARG A CA 1
ATOM 926 C C . ARG A 1 115 ? -1.438 2.849 -8.870 1.00 82.81 115 ARG A C 1
ATOM 928 O O . ARG A 1 115 ? -1.221 2.896 -10.072 1.00 82.81 115 ARG A O 1
ATOM 935 N N . ARG A 1 116 ? -0.882 3.714 -8.014 1.00 80.38 116 ARG A N 1
ATOM 936 C CA . ARG A 1 116 ? 0.148 4.682 -8.431 1.00 80.38 116 ARG A CA 1
ATOM 937 C C . ARG A 1 116 ? 1.482 3.999 -8.750 1.00 80.38 116 ARG A C 1
ATOM 939 O O . ARG A 1 116 ? 2.288 4.563 -9.480 1.00 80.38 116 ARG A O 1
ATOM 946 N N . ILE A 1 117 ? 1.724 2.808 -8.200 1.00 86.44 117 ILE A N 1
ATOM 947 C CA . ILE A 1 117 ? 2.949 2.042 -8.425 1.00 86.44 117 ILE A CA 1
ATOM 948 C C . ILE A 1 117 ? 2.826 1.304 -9.751 1.00 86.44 117 ILE A C 1
ATOM 950 O O . ILE A 1 117 ? 1.928 0.480 -9.933 1.00 86.44 117 ILE A O 1
ATOM 954 N N . GLY A 1 118 ? 3.765 1.572 -10.650 1.00 84.06 118 GLY A N 1
ATOM 955 C CA . GLY A 1 118 ? 3.843 0.915 -11.946 1.00 84.06 118 GLY A CA 1
ATOM 956 C C . GLY A 1 118 ? 2.860 1.448 -12.996 1.00 84.06 118 GLY A C 1
ATOM 957 O O . GLY A 1 118 ? 2.661 0.820 -14.033 1.00 84.06 118 GLY A O 1
ATOM 958 N N . LEU A 1 119 ? 2.221 2.598 -12.746 1.00 82.44 119 LEU A N 1
ATOM 959 C CA . LEU A 1 119 ? 1.347 3.238 -13.727 1.00 82.44 119 LEU A CA 1
ATOM 960 C C . LEU A 1 119 ? 2.198 3.879 -14.832 1.00 82.44 119 LEU A C 1
ATOM 962 O O . LEU A 1 119 ? 2.853 4.892 -14.602 1.00 82.44 119 LEU A O 1
ATOM 966 N N . GLY A 1 120 ? 2.201 3.270 -16.019 1.00 81.75 120 GLY A N 1
ATOM 967 C CA . GLY A 1 120 ? 3.005 3.725 -17.161 1.00 81.75 120 GLY A CA 1
ATOM 968 C C . GLY A 1 120 ? 4.505 3.431 -17.043 1.00 81.75 120 GLY A C 1
ATOM 969 O O . GLY A 1 120 ? 5.277 3.880 -17.883 1.00 81.75 120 GLY A O 1
ATOM 970 N N . VAL A 1 121 ? 4.925 2.685 -16.016 1.00 88.94 121 VAL A N 1
ATOM 971 C CA . VAL A 1 121 ? 6.330 2.351 -15.753 1.00 88.94 121 VAL A CA 1
ATOM 972 C C . VAL A 1 121 ? 6.409 0.906 -15.264 1.00 88.94 121 VAL A C 1
ATOM 974 O O . VAL A 1 121 ? 5.713 0.570 -14.310 1.00 88.94 121 VAL A O 1
ATOM 977 N N . PRO A 1 122 ? 7.238 0.033 -15.850 1.00 89.69 122 PRO A N 1
ATOM 978 C CA . PRO A 1 122 ? 7.370 -1.338 -15.368 1.00 89.69 122 PRO A CA 1
ATOM 979 C C . PRO A 1 122 ? 7.872 -1.404 -13.918 1.00 89.69 122 PRO A C 1
ATOM 981 O O . PRO A 1 122 ? 8.772 -0.655 -13.526 1.00 89.69 122 PRO A O 1
ATOM 984 N N . ILE A 1 123 ? 7.317 -2.325 -13.129 1.00 92.19 123 ILE A N 1
ATOM 985 C CA . ILE A 1 123 ? 7.882 -2.708 -11.829 1.00 92.19 123 ILE A CA 1
ATOM 986 C C . ILE A 1 123 ? 8.988 -3.730 -12.096 1.00 92.19 123 ILE A C 1
ATOM 988 O O . ILE A 1 123 ? 8.765 -4.696 -12.816 1.00 92.19 123 ILE A O 1
ATOM 992 N N . GLN A 1 124 ? 10.173 -3.508 -11.532 1.00 93.69 124 GLN A N 1
ATOM 993 C CA . GLN A 1 124 ? 11.330 -4.396 -11.688 1.00 93.69 124 GLN A CA 1
ATOM 994 C C . GLN A 1 124 ? 11.351 -5.477 -10.612 1.00 93.69 124 GLN A C 1
ATOM 996 O O . GLN A 1 124 ? 11.619 -6.642 -10.887 1.00 93.69 124 GLN A O 1
ATOM 1001 N N . ALA A 1 125 ? 11.068 -5.088 -9.373 1.00 94.94 125 ALA A N 1
ATOM 1002 C CA . ALA A 1 125 ? 11.055 -5.992 -8.239 1.00 94.94 125 ALA A CA 1
ATOM 1003 C C . ALA A 1 125 ? 10.197 -5.424 -7.112 1.00 94.94 125 ALA A C 1
ATOM 1005 O O . ALA A 1 125 ? 9.937 -4.220 -7.048 1.00 94.94 125 ALA A O 1
ATOM 1006 N N . GLY A 1 126 ? 9.783 -6.294 -6.201 1.00 95.12 126 GLY A N 1
ATOM 1007 C CA . GLY A 1 126 ? 9.084 -5.885 -5.000 1.00 95.12 126 GLY A CA 1
ATOM 1008 C C . GLY A 1 126 ? 9.077 -6.959 -3.930 1.00 95.12 126 GLY A C 1
ATOM 1009 O O . GLY A 1 126 ? 9.198 -8.152 -4.209 1.00 95.12 126 GLY A O 1
ATOM 1010 N N . ALA A 1 127 ? 8.915 -6.514 -2.695 1.00 96.00 127 ALA A N 1
ATOM 1011 C CA . ALA A 1 127 ? 8.773 -7.358 -1.528 1.00 96.00 127 ALA A CA 1
ATOM 1012 C C . ALA A 1 127 ? 7.628 -6.845 -0.660 1.00 96.00 127 ALA A C 1
ATOM 1014 O O . ALA A 1 127 ? 7.406 -5.641 -0.516 1.00 96.00 127 ALA A O 1
ATOM 1015 N N . ARG A 1 128 ? 6.894 -7.764 -0.045 1.00 95.31 128 ARG A N 1
ATOM 1016 C CA . ARG A 1 128 ? 5.806 -7.424 0.860 1.00 95.31 128 ARG A CA 1
ATOM 1017 C C . ARG A 1 128 ? 5.703 -8.437 1.976 1.00 95.31 128 ARG A C 1
ATOM 1019 O O . ARG A 1 128 ? 5.630 -9.627 1.724 1.00 95.31 128 ARG A O 1
ATOM 1026 N N . ILE A 1 129 ? 5.620 -7.958 3.206 1.00 96.19 129 ILE A N 1
ATOM 1027 C CA . ILE A 1 129 ? 5.302 -8.767 4.379 1.00 96.19 129 ILE A CA 1
ATOM 1028 C C . ILE A 1 129 ? 3.962 -8.282 4.903 1.00 96.19 129 ILE A C 1
ATOM 1030 O O . ILE A 1 129 ? 3.821 -7.104 5.216 1.00 96.19 129 ILE A O 1
ATOM 1034 N N . SER A 1 130 ? 2.959 -9.148 4.992 1.00 95.75 130 SER A N 1
ATOM 1035 C CA . SER A 1 130 ? 1.631 -8.719 5.427 1.00 95.75 130 SER A CA 1
ATOM 1036 C C . SER A 1 130 ? 0.870 -9.791 6.191 1.00 95.75 130 SER A C 1
ATOM 1038 O O . SER A 1 130 ? 0.987 -10.980 5.895 1.00 95.75 130 SER A O 1
ATOM 1040 N N . GLY A 1 131 ? 0.093 -9.363 7.188 1.00 94.75 131 GLY A N 1
ATOM 1041 C CA . GLY A 1 131 ? -0.799 -10.235 7.942 1.00 94.75 131 GLY A CA 1
ATOM 1042 C C . GLY A 1 131 ? -0.853 -9.936 9.441 1.00 94.75 131 GLY A C 1
ATOM 1043 O O . GLY A 1 131 ? -0.543 -8.832 9.892 1.00 94.75 131 GLY A O 1
ATOM 1044 N N . ASN A 1 132 ? -1.277 -10.922 10.228 1.00 95.06 132 ASN A N 1
ATOM 1045 C CA . ASN A 1 132 ? -1.401 -10.822 11.679 1.00 95.06 132 ASN A CA 1
ATOM 1046 C C . ASN A 1 132 ? -0.134 -11.371 12.350 1.00 95.06 132 ASN A C 1
ATOM 1048 O O . ASN A 1 132 ? 0.245 -12.521 12.127 1.00 95.06 132 ASN A O 1
ATOM 1052 N N . LEU A 1 133 ? 0.484 -10.560 13.211 1.00 94.44 133 LEU A N 1
ATOM 1053 C CA . LEU A 1 133 ? 1.580 -10.984 14.090 1.00 94.44 133 LEU A CA 1
ATOM 1054 C C . LEU A 1 133 ? 1.051 -11.780 15.290 1.00 94.44 133 LEU A C 1
ATOM 1056 O O . LEU A 1 133 ? 1.722 -12.667 15.804 1.00 94.44 133 LEU A O 1
ATOM 1060 N N . ASN A 1 134 ? -0.144 -11.419 15.763 1.00 93.75 134 ASN A N 1
ATOM 1061 C CA . ASN A 1 134 ? -0.915 -12.105 16.800 1.00 93.75 134 ASN A CA 1
ATOM 1062 C C . ASN A 1 134 ? -2.374 -11.609 16.753 1.00 93.75 134 ASN A C 1
ATOM 1064 O O . ASN A 1 134 ? -2.746 -10.827 15.881 1.00 93.75 134 ASN A O 1
ATOM 1068 N N . GLU A 1 135 ? -3.201 -12.001 17.723 1.00 91.31 135 GLU A N 1
ATOM 1069 C CA . GLU A 1 135 ? -4.623 -11.619 17.799 1.00 91.31 135 GLU A CA 1
ATOM 1070 C C . GLU A 1 135 ? -4.889 -10.106 17.906 1.00 91.31 135 GLU A C 1
ATOM 1072 O O . GLU A 1 135 ? -6.013 -9.648 17.678 1.00 91.31 135 GLU A O 1
ATOM 1077 N N . LYS A 1 136 ? -3.884 -9.318 18.308 1.00 94.94 136 LYS A N 1
ATOM 1078 C CA . LYS A 1 136 ? -4.009 -7.871 18.524 1.00 94.94 136 LYS A CA 1
ATOM 1079 C C . LYS A 1 136 ? -3.266 -7.045 17.488 1.00 94.94 136 LYS A C 1
ATOM 1081 O O . LYS A 1 136 ? -3.632 -5.889 17.315 1.00 94.94 136 LYS A O 1
ATOM 1086 N N . TRP A 1 137 ? -2.244 -7.585 16.836 1.00 95.88 137 TRP A N 1
ATOM 1087 C CA . TRP A 1 137 ? -1.347 -6.822 15.976 1.00 95.88 137 TRP A CA 1
ATOM 1088 C C . TRP A 1 137 ? -1.384 -7.325 14.539 1.00 95.88 137 TRP A C 1
ATOM 1090 O O . TRP A 1 137 ? -1.154 -8.506 14.282 1.00 95.88 137 TRP A O 1
ATOM 1100 N N . ARG A 1 138 ? -1.609 -6.399 13.606 1.00 96.06 138 ARG A N 1
ATOM 1101 C CA . ARG A 1 138 ? -1.463 -6.615 12.165 1.00 96.06 138 ARG A CA 1
ATOM 1102 C C . ARG A 1 138 ? -0.345 -5.729 11.636 1.00 96.06 138 ARG A C 1
ATOM 1104 O O . ARG A 1 138 ? -0.235 -4.573 12.045 1.00 96.06 138 ARG A O 1
ATOM 1111 N N . LEU A 1 139 ? 0.469 -6.279 10.749 1.00 96.62 139 LEU A N 1
ATOM 1112 C CA . LEU A 1 139 ? 1.611 -5.611 10.142 1.00 96.62 139 LEU A CA 1
ATOM 1113 C C . LEU A 1 139 ? 1.506 -5.731 8.625 1.00 96.62 139 LEU A C 1
ATOM 1115 O O . LEU A 1 139 ? 1.211 -6.804 8.105 1.00 96.62 139 LEU A O 1
ATOM 1119 N N . GLY A 1 140 ? 1.777 -4.633 7.933 1.00 96.62 140 GLY A N 1
ATOM 1120 C CA . GLY A 1 140 ? 2.005 -4.587 6.499 1.00 96.62 140 GLY A CA 1
ATOM 1121 C C . GLY A 1 140 ? 3.279 -3.802 6.218 1.00 96.62 140 GLY A C 1
ATOM 1122 O O . GLY A 1 140 ? 3.379 -2.640 6.588 1.00 96.62 140 GLY A O 1
ATOM 1123 N N . ILE A 1 141 ? 4.251 -4.416 5.564 1.00 97.31 141 ILE A N 1
ATOM 1124 C CA . ILE A 1 141 ? 5.450 -3.774 5.028 1.00 97.31 141 ILE A CA 1
ATOM 1125 C C . ILE A 1 141 ? 5.455 -4.063 3.535 1.00 97.31 141 ILE A C 1
ATOM 1127 O O . ILE A 1 141 ? 5.234 -5.200 3.133 1.00 97.31 141 ILE A O 1
ATOM 1131 N N . MET A 1 142 ? 5.675 -3.051 2.712 1.00 96.19 142 MET A N 1
ATOM 1132 C CA . MET A 1 142 ? 5.759 -3.184 1.263 1.00 96.19 142 MET A CA 1
ATOM 1133 C C . MET A 1 142 ? 6.901 -2.319 0.757 1.00 96.19 142 MET A C 1
ATOM 1135 O O . MET A 1 142 ? 7.044 -1.186 1.205 1.00 96.19 142 MET A O 1
ATOM 1139 N N . ASP A 1 143 ? 7.664 -2.845 -0.186 1.00 96.56 143 ASP A N 1
ATOM 1140 C CA . ASP A 1 143 ? 8.660 -2.113 -0.951 1.00 96.56 143 ASP A CA 1
ATOM 1141 C C . ASP A 1 143 ? 8.558 -2.539 -2.419 1.00 96.56 143 ASP A C 1
ATOM 1143 O O . ASP A 1 143 ? 8.495 -3.730 -2.719 1.00 96.56 143 ASP A O 1
ATOM 1147 N N . MET A 1 144 ? 8.442 -1.578 -3.332 1.00 95.62 144 MET A N 1
ATOM 1148 C CA . MET A 1 144 ? 8.259 -1.832 -4.764 1.00 95.62 144 MET A CA 1
ATOM 1149 C C . MET A 1 144 ? 9.144 -0.890 -5.570 1.00 95.62 144 MET A C 1
ATOM 1151 O O . MET A 1 144 ? 9.049 0.326 -5.405 1.00 95.62 144 MET A O 1
ATOM 1155 N N . GLN A 1 145 ? 9.946 -1.435 -6.479 1.00 95.81 145 GLN A N 1
ATOM 1156 C CA . GLN A 1 145 ? 10.854 -0.676 -7.330 1.00 95.81 145 GLN A CA 1
ATOM 1157 C C . GLN A 1 145 ? 10.354 -0.633 -8.774 1.00 95.81 145 GLN A C 1
ATOM 1159 O O . GLN A 1 145 ? 10.088 -1.667 -9.388 1.00 95.81 145 GLN A O 1
ATOM 1164 N N . THR A 1 146 ? 10.282 0.565 -9.348 1.00 94.94 146 THR A N 1
ATOM 1165 C CA . THR A 1 146 ? 10.002 0.774 -10.772 1.00 94.94 146 THR A CA 1
ATOM 1166 C C . THR A 1 146 ? 11.277 1.037 -11.566 1.00 94.94 146 THR A C 1
ATOM 1168 O O . THR A 1 146 ? 12.271 1.545 -11.036 1.00 94.94 146 THR A O 1
ATOM 1171 N N . ALA A 1 147 ? 11.228 0.735 -12.863 1.00 93.00 147 ALA A N 1
ATOM 1172 C CA . ALA A 1 147 ? 12.271 1.108 -13.811 1.00 93.00 147 ALA A CA 1
ATOM 1173 C C . ALA A 1 147 ? 12.368 2.638 -13.975 1.00 93.00 147 ALA A C 1
ATOM 1175 O O . ALA A 1 147 ? 11.460 3.378 -13.586 1.00 93.00 147 ALA A O 1
ATOM 1176 N N . SER A 1 148 ? 13.468 3.106 -14.561 1.00 92.06 148 SER A N 1
ATOM 1177 C CA . SER A 1 148 ? 13.559 4.454 -15.128 1.00 92.06 148 SER A CA 1
ATOM 1178 C C . SER A 1 148 ? 12.912 4.493 -16.516 1.00 92.06 148 SER A C 1
ATOM 1180 O O . SER A 1 148 ? 12.802 3.469 -17.191 1.00 92.06 148 SER A O 1
ATOM 1182 N N . VAL A 1 149 ? 12.484 5.679 -16.952 1.00 89.31 149 VAL A N 1
ATOM 1183 C CA . VAL A 1 149 ? 11.969 5.907 -18.311 1.00 89.31 149 VAL A CA 1
ATOM 1184 C C . VAL A 1 149 ? 12.718 7.074 -18.930 1.00 89.31 149 VAL A C 1
ATOM 1186 O O . VAL A 1 149 ? 12.518 8.226 -18.539 1.00 89.31 149 VAL A O 1
ATOM 1189 N N . ASP A 1 150 ? 13.553 6.780 -19.921 1.00 85.44 150 ASP A N 1
ATOM 1190 C CA . ASP A 1 150 ? 14.448 7.770 -20.526 1.00 85.44 150 ASP A CA 1
ATOM 1191 C C . ASP A 1 150 ? 13.684 8.847 -21.303 1.00 85.44 150 ASP A C 1
ATOM 1193 O O . ASP A 1 150 ? 13.991 10.032 -21.168 1.00 85.44 150 ASP A O 1
ATOM 1197 N N . ASN A 1 151 ? 12.619 8.466 -22.021 1.00 84.81 151 ASN A N 1
ATOM 1198 C CA . ASN A 1 151 ? 11.794 9.392 -22.808 1.00 84.81 151 ASN A CA 1
ATOM 1199 C C . ASN A 1 151 ? 11.229 10.541 -21.961 1.00 84.81 151 ASN A C 1
ATOM 1201 O O . ASN A 1 151 ? 11.191 11.687 -22.402 1.00 84.81 151 ASN A O 1
ATOM 1205 N N . THR A 1 152 ? 10.812 10.244 -20.729 1.00 83.56 152 THR A N 1
ATOM 1206 C CA . THR A 1 152 ? 10.306 11.243 -19.778 1.00 83.56 152 THR A CA 1
ATOM 1207 C C . THR A 1 152 ? 11.370 11.693 -18.778 1.00 83.56 152 THR A C 1
ATOM 1209 O O . THR A 1 152 ? 11.074 12.503 -17.905 1.00 83.56 152 THR A O 1
ATOM 1212 N N . ARG A 1 153 ? 12.603 11.173 -18.871 1.00 86.81 153 ARG A N 1
ATOM 1213 C CA . ARG A 1 153 ? 13.688 11.349 -17.886 1.00 86.81 153 ARG A CA 1
ATOM 1214 C C . ARG A 1 153 ? 13.258 10.997 -16.457 1.00 86.81 153 ARG A C 1
ATOM 1216 O O . ARG A 1 153 ? 13.719 11.609 -15.493 1.00 86.81 153 ARG A O 1
ATOM 1223 N N . LEU A 1 154 ? 12.345 10.037 -16.325 1.00 88.12 154 LEU A N 1
ATOM 1224 C CA . LEU A 1 154 ? 11.840 9.580 -15.038 1.00 88.12 154 LEU A CA 1
ATOM 1225 C C . LEU A 1 154 ? 12.905 8.682 -14.388 1.00 88.12 154 LEU A C 1
ATOM 1227 O O . LEU A 1 154 ? 13.259 7.663 -14.985 1.00 88.12 154 LEU A O 1
ATOM 1231 N N . PRO A 1 155 ? 13.414 9.019 -13.190 1.00 91.19 155 PRO A N 1
ATOM 1232 C CA . PRO A 1 155 ? 14.314 8.140 -12.447 1.00 91.19 155 PRO A CA 1
ATOM 1233 C C . PRO A 1 155 ? 13.612 6.856 -11.993 1.00 91.19 155 PRO A C 1
ATOM 1235 O O . PRO A 1 155 ? 12.385 6.807 -11.897 1.00 91.19 155 PRO A O 1
ATOM 1238 N N . SER A 1 156 ? 14.399 5.841 -11.637 1.00 93.94 156 SER A N 1
ATOM 1239 C CA . SER A 1 156 ? 13.878 4.676 -10.918 1.00 93.94 156 SER A CA 1
ATOM 1240 C C . SER A 1 156 ? 13.279 5.126 -9.578 1.00 93.94 156 SER A C 1
ATOM 1242 O O . SER A 1 156 ? 13.759 6.078 -8.957 1.00 93.94 156 SER A O 1
ATOM 1244 N N . GLN A 1 157 ? 12.184 4.500 -9.143 1.00 93.12 157 GLN A N 1
ATOM 1245 C CA . GLN A 1 157 ? 11.479 4.892 -7.921 1.00 93.12 157 GLN A CA 1
ATOM 1246 C C . GLN A 1 157 ? 11.230 3.691 -7.021 1.00 93.12 157 GLN A C 1
ATOM 1248 O O . GLN A 1 157 ? 10.774 2.649 -7.478 1.00 93.12 157 GLN A O 1
ATOM 1253 N N . ILE A 1 158 ? 11.486 3.876 -5.729 1.00 94.50 158 ILE A N 1
ATOM 1254 C CA . ILE A 1 158 ? 11.178 2.930 -4.661 1.00 94.50 158 ILE A CA 1
ATOM 1255 C C . ILE A 1 158 ? 9.961 3.449 -3.894 1.00 94.50 158 ILE A C 1
ATOM 1257 O O . ILE A 1 158 ? 9.957 4.571 -3.377 1.00 94.50 158 ILE A O 1
ATOM 1261 N N . PHE A 1 159 ? 8.925 2.623 -3.816 1.00 94.31 159 PHE A N 1
ATOM 1262 C CA . PHE A 1 159 ? 7.691 2.875 -3.085 1.00 94.31 159 PHE A CA 1
ATOM 1263 C C . PHE A 1 159 ? 7.647 1.981 -1.849 1.00 94.31 159 PHE A C 1
ATOM 1265 O O . PHE A 1 159 ? 7.327 0.798 -1.944 1.00 94.31 159 PHE A O 1
ATOM 1272 N N . GLY A 1 160 ? 7.945 2.571 -0.695 1.00 94.88 160 GLY A N 1
ATOM 1273 C CA . GLY A 1 160 ? 7.936 1.916 0.606 1.00 94.88 160 GLY A CA 1
ATOM 1274 C C . GLY A 1 160 ? 6.692 2.271 1.418 1.00 94.88 160 GLY A C 1
ATOM 1275 O O . GLY A 1 160 ? 6.299 3.438 1.497 1.00 94.88 160 GLY A O 1
ATOM 1276 N N . VAL A 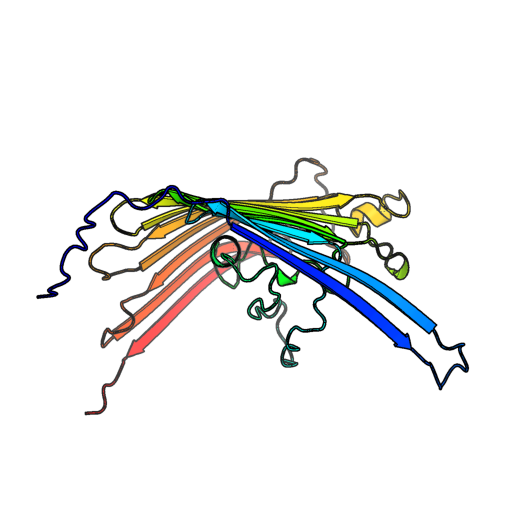1 161 ? 6.085 1.286 2.071 1.00 95.75 161 VAL A N 1
ATOM 1277 C CA . VAL A 1 161 ? 4.987 1.489 3.021 1.00 95.75 161 VAL A CA 1
ATOM 1278 C C . VAL A 1 161 ? 5.180 0.609 4.237 1.00 95.75 161 VAL A C 1
ATOM 1280 O O . VAL A 1 161 ? 5.449 -0.582 4.117 1.00 95.75 161 VAL A O 1
ATOM 1283 N N . VAL A 1 162 ? 4.960 1.185 5.411 1.00 96.81 162 VAL A N 1
ATOM 1284 C CA . VAL A 1 162 ? 4.833 0.455 6.669 1.00 96.81 162 VAL A CA 1
ATOM 1285 C C . VAL A 1 162 ? 3.483 0.803 7.276 1.00 96.81 162 VAL A C 1
ATOM 1287 O O . VAL A 1 162 ? 3.154 1.972 7.437 1.00 96.81 162 VAL A O 1
ATOM 1290 N N . SER A 1 163 ? 2.699 -0.209 7.613 1.00 96.19 163 SER A N 1
ATOM 1291 C CA . SER A 1 163 ? 1.394 -0.111 8.253 1.00 96.19 163 SER A CA 1
ATOM 1292 C C . SER A 1 163 ? 1.380 -1.028 9.465 1.00 96.19 163 SER A C 1
ATOM 1294 O O . SER A 1 163 ? 1.691 -2.214 9.366 1.00 96.19 163 SER A O 1
ATOM 1296 N N . LEU A 1 164 ? 1.035 -0.480 10.622 1.00 96.69 164 LEU A N 1
ATOM 1297 C CA . LEU A 1 164 ? 0.941 -1.217 11.871 1.00 96.69 164 LEU A CA 1
ATOM 1298 C C . LEU A 1 164 ? -0.405 -0.914 12.511 1.00 96.69 164 LEU A C 1
ATOM 1300 O O . LEU A 1 164 ? -0.710 0.236 12.809 1.00 96.69 164 LEU A O 1
ATOM 1304 N N . GLN A 1 165 ? -1.196 -1.948 12.765 1.00 96.31 165 GLN A N 1
ATOM 1305 C CA . GLN A 1 165 ? -2.513 -1.814 13.369 1.00 96.31 165 GLN A CA 1
ATOM 1306 C C . GLN A 1 165 ? -2.584 -2.632 14.652 1.00 96.31 165 GLN A C 1
ATOM 1308 O O . GLN A 1 165 ? -2.258 -3.819 14.673 1.00 96.31 165 GLN A O 1
ATOM 1313 N N . ARG A 1 166 ? -3.065 -2.005 15.724 1.00 96.19 166 ARG A N 1
ATOM 1314 C CA . ARG A 1 166 ? -3.329 -2.644 17.008 1.00 96.19 166 ARG A CA 1
ATOM 1315 C C . ARG A 1 166 ? -4.815 -2.619 17.323 1.00 96.19 166 ARG A C 1
ATOM 1317 O O . ARG A 1 166 ? -5.401 -1.549 17.469 1.00 96.19 166 ARG A O 1
ATOM 1324 N N . LYS A 1 167 ? -5.414 -3.788 17.523 1.00 95.69 167 LYS A N 1
ATOM 1325 C CA . LYS A 1 167 ? -6.747 -3.933 18.109 1.00 95.69 167 LYS A CA 1
ATOM 1326 C C . LYS A 1 167 ? -6.729 -3.465 19.566 1.00 95.69 167 LYS A C 1
ATOM 1328 O O . LYS A 1 167 ? -5.906 -3.907 20.371 1.00 95.69 167 LYS A O 1
ATOM 1333 N N . VAL A 1 168 ? -7.667 -2.590 19.902 1.00 93.94 168 VAL A N 1
ATOM 1334 C CA . VAL A 1 168 ? -7.912 -2.071 21.249 1.00 93.94 168 VAL A CA 1
ATOM 1335 C C . VAL A 1 168 ? -9.384 -2.261 21.605 1.00 93.94 168 VAL A C 1
ATOM 1337 O O . VAL A 1 168 ? -10.261 -2.213 20.743 1.00 93.94 168 VAL A O 1
ATOM 1340 N N . PHE A 1 169 ? -9.673 -2.493 22.885 1.00 90.00 169 PHE A N 1
ATOM 1341 C CA . PHE A 1 169 ? -11.022 -2.842 23.346 1.00 90.00 169 PHE A CA 1
ATOM 1342 C C . PHE A 1 169 ? -11.585 -4.071 22.597 1.00 90.00 169 PHE A C 1
ATOM 1344 O O . PHE A 1 169 ? -10.843 -4.992 22.252 1.00 90.00 169 PHE A O 1
ATOM 1351 N N . SER A 1 170 ? -12.901 -4.124 22.370 1.00 82.62 170 SER A N 1
ATOM 1352 C CA . SER A 1 170 ? -13.554 -5.283 21.752 1.00 82.62 170 SER A CA 1
ATOM 1353 C C . SER A 1 170 ? -13.272 -5.404 20.251 1.00 82.62 170 SER A C 1
ATOM 1355 O O . SER A 1 170 ? -12.975 -6.503 19.783 1.00 82.62 170 SER A O 1
ATOM 1357 N N . ARG A 1 171 ? -13.369 -4.301 19.491 1.00 86.31 171 ARG A N 1
ATOM 1358 C CA . ARG A 1 171 ? -13.136 -4.270 18.029 1.00 86.31 171 ARG A CA 1
ATOM 1359 C C . ARG A 1 171 ? -12.514 -2.971 17.503 1.00 86.31 171 ARG A C 1
ATOM 1361 O O . ARG A 1 171 ? -12.215 -2.902 16.316 1.00 86.31 171 ARG A O 1
ATOM 1368 N N . SER A 1 172 ? -12.317 -1.958 18.347 1.00 91.44 172 SER A N 1
ATOM 1369 C CA . SER A 1 172 ? -11.644 -0.725 17.933 1.00 91.44 172 SER A CA 1
ATOM 1370 C C . SER A 1 172 ? -10.181 -1.002 17.574 1.00 91.44 172 SER A C 1
ATOM 1372 O O . SER A 1 172 ? -9.609 -2.025 17.955 1.00 91.44 172 SER A O 1
ATOM 1374 N N . SER A 1 173 ? -9.542 -0.098 16.840 1.00 94.44 173 SER A N 1
ATOM 1375 C CA . SER A 1 173 ? -8.121 -0.233 16.525 1.00 94.44 173 SER A CA 1
ATOM 1376 C C . SER A 1 173 ? -7.420 1.107 16.393 1.00 94.44 173 SER A C 1
ATOM 1378 O O . SER A 1 173 ? -8.035 2.101 16.024 1.00 94.44 173 SER A O 1
ATOM 1380 N N . ILE A 1 174 ? -6.128 1.115 16.703 1.00 95.19 174 ILE A N 1
ATOM 1381 C CA . ILE A 1 174 ? -5.219 2.229 16.440 1.00 95.19 174 ILE A CA 1
ATOM 1382 C C . ILE A 1 174 ? -4.266 1.781 15.334 1.00 95.19 174 ILE A C 1
ATOM 1384 O O . ILE A 1 174 ? -3.716 0.684 15.410 1.00 95.19 174 ILE A O 1
ATOM 1388 N N . GLY A 1 175 ? -4.093 2.609 14.313 1.00 95.06 175 GLY A N 1
ATOM 1389 C CA . GLY A 1 175 ? -3.211 2.388 13.178 1.00 95.06 175 GLY A CA 1
ATOM 1390 C C . GLY A 1 175 ? -2.111 3.442 13.104 1.00 95.06 175 GLY A C 1
ATOM 1391 O O . GLY A 1 175 ? -2.342 4.615 13.389 1.00 95.06 175 GLY A O 1
ATOM 1392 N N . LEU A 1 176 ? -0.927 3.019 12.685 1.00 95.38 176 LEU A N 1
ATOM 1393 C CA . LEU A 1 176 ? 0.182 3.867 12.269 1.00 95.38 176 LEU A CA 1
ATOM 1394 C C . LEU A 1 176 ? 0.524 3.517 10.826 1.00 95.38 176 LEU A C 1
ATOM 1396 O O . LEU A 1 176 ? 0.591 2.337 10.486 1.00 95.38 176 LEU A O 1
ATOM 1400 N N . MET A 1 177 ? 0.757 4.524 9.993 1.00 93.69 177 MET A N 1
ATOM 1401 C CA . MET A 1 177 ? 1.181 4.320 8.614 1.00 93.69 177 MET A CA 1
ATOM 1402 C C . MET A 1 177 ? 2.309 5.271 8.251 1.00 93.69 177 MET A C 1
ATOM 1404 O O . MET A 1 177 ? 2.216 6.468 8.482 1.00 93.69 177 MET A O 1
ATOM 1408 N N . PHE A 1 178 ? 3.350 4.742 7.631 1.00 93.88 178 PHE A N 1
ATOM 1409 C CA . PHE A 1 178 ? 4.409 5.507 7.005 1.00 93.88 178 PHE A CA 1
ATOM 1410 C C . PHE A 1 178 ? 4.456 5.156 5.523 1.00 93.88 178 PHE A C 1
ATOM 1412 O O . PHE A 1 178 ? 4.478 3.983 5.160 1.00 93.88 178 PHE A O 1
ATOM 1419 N N . VAL A 1 179 ? 4.470 6.175 4.673 1.00 91.56 179 VAL A N 1
ATOM 1420 C CA . VAL A 1 179 ? 4.572 6.043 3.220 1.00 91.56 179 VAL A CA 1
ATOM 1421 C C . VAL A 1 179 ? 5.811 6.796 2.771 1.00 91.56 179 VAL A C 1
ATOM 1423 O O . VAL A 1 179 ? 6.015 7.939 3.174 1.00 91.56 179 VAL A O 1
ATOM 1426 N N . ASN A 1 180 ? 6.615 6.171 1.922 1.00 92.25 180 ASN A N 1
ATOM 1427 C CA . ASN A 1 180 ? 7.808 6.735 1.318 1.00 92.25 180 ASN A CA 1
ATOM 1428 C C . ASN A 1 180 ? 7.792 6.469 -0.184 1.00 92.25 180 ASN A C 1
ATOM 1430 O O . ASN A 1 180 ? 7.687 5.331 -0.623 1.00 92.25 180 ASN A O 1
ATOM 1434 N N . LYS A 1 181 ? 7.953 7.519 -0.975 1.00 89.56 181 LYS A N 1
ATOM 1435 C CA . LYS A 1 181 ? 8.369 7.423 -2.369 1.00 89.56 181 LYS A CA 1
ATOM 1436 C C . LYS A 1 181 ? 9.765 8.009 -2.455 1.00 89.56 181 LYS A C 1
ATOM 1438 O O . LYS A 1 181 ? 9.929 9.155 -2.054 1.00 89.56 181 LYS A O 1
ATOM 1443 N N . GLN A 1 182 ? 10.725 7.269 -2.984 1.00 90.75 182 GLN A N 1
ATOM 1444 C CA . GLN A 1 182 ? 12.106 7.705 -3.168 1.00 90.75 182 GLN A CA 1
ATOM 1445 C C . GLN A 1 182 ? 12.479 7.559 -4.643 1.00 90.75 182 GLN A C 1
ATOM 1447 O O . GLN A 1 182 ? 12.299 6.492 -5.213 1.00 90.75 182 GLN A O 1
ATOM 1452 N N . SER A 1 183 ? 13.003 8.612 -5.254 1.00 90.88 183 SER A N 1
ATOM 1453 C CA . SER A 1 183 ? 13.608 8.578 -6.583 1.00 90.88 183 SER A CA 1
ATOM 1454 C C . SER A 1 183 ? 15.099 8.261 -6.443 1.00 90.88 183 SER A C 1
ATOM 1456 O O . SER A 1 183 ? 15.781 8.838 -5.594 1.00 90.88 183 SER A O 1
ATOM 1458 N N . ILE A 1 184 ? 15.600 7.343 -7.264 1.00 90.69 184 ILE A N 1
ATOM 1459 C CA . ILE A 1 184 ? 16.993 6.891 -7.296 1.00 90.69 184 ILE A CA 1
ATOM 1460 C C . ILE A 1 184 ? 17.490 6.816 -8.743 1.00 90.69 184 ILE A C 1
ATOM 1462 O O . ILE A 1 184 ? 16.701 6.638 -9.668 1.00 90.69 184 ILE A O 1
ATOM 1466 N N . GLY A 1 185 ? 18.804 6.942 -8.941 1.00 86.56 185 GLY A N 1
ATOM 1467 C CA . GLY A 1 185 ? 19.419 6.784 -10.263 1.00 86.56 185 GLY A CA 1
ATOM 1468 C C . GLY A 1 185 ? 18.862 7.766 -11.296 1.00 86.56 185 GLY A C 1
ATOM 1469 O O . GLY A 1 185 ? 18.254 7.355 -12.282 1.00 86.56 185 GLY A O 1
ATOM 1470 N N . TYR A 1 186 ? 19.030 9.069 -11.055 1.00 85.88 186 TYR A N 1
ATOM 1471 C CA . TYR A 1 186 ? 18.626 10.089 -12.020 1.00 85.88 186 TYR A CA 1
ATOM 1472 C C . TYR A 1 186 ? 19.402 9.907 -13.334 1.00 85.88 186 TYR A C 1
ATOM 1474 O O . TYR A 1 186 ? 20.631 9.887 -13.291 1.00 85.88 186 TYR A O 1
ATOM 1482 N N . PRO A 1 187 ? 18.724 9.815 -14.500 1.00 74.19 187 PRO A N 1
ATOM 1483 C CA . PRO A 1 187 ? 19.399 9.608 -15.786 1.00 74.19 187 PRO A CA 1
ATOM 1484 C C . PRO A 1 187 ? 20.421 10.707 -16.110 1.00 74.19 187 PRO A C 1
ATOM 1486 O O . PRO A 1 187 ? 21.425 10.457 -16.770 1.00 74.19 187 PRO A O 1
ATOM 1489 N N . GLN A 1 188 ? 20.169 11.930 -15.627 1.00 74.12 188 GLN A N 1
ATOM 1490 C CA . GLN A 1 188 ? 21.113 13.044 -15.620 1.00 74.12 188 GLN A CA 1
ATOM 1491 C C . GLN A 1 188 ? 20.945 13.854 -14.327 1.00 74.12 188 GLN A C 1
ATOM 1493 O O . GLN A 1 188 ? 19.829 14.209 -13.943 1.00 74.12 188 GLN A O 1
ATOM 1498 N N . GLU A 1 189 ? 22.052 14.168 -13.659 1.00 65.75 189 GLU A N 1
ATOM 1499 C CA . GLU A 1 189 ? 22.074 15.017 -12.464 1.00 65.75 189 GLU A CA 1
ATOM 1500 C C . GLU A 1 189 ? 21.931 16.492 -12.884 1.00 65.75 189 GLU A C 1
ATOM 1502 O O . GLU A 1 189 ? 22.909 17.169 -13.193 1.00 65.75 189 GLU A 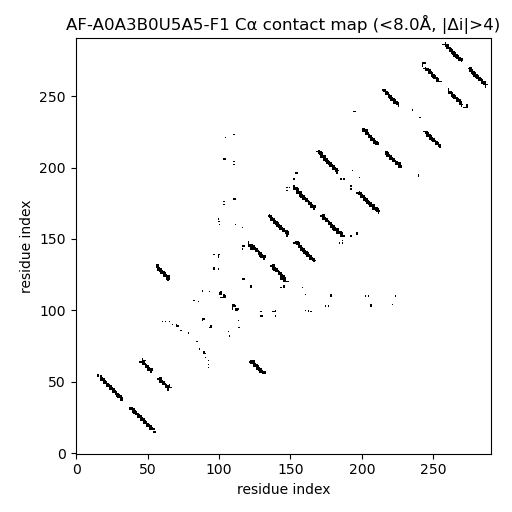O 1
ATOM 1507 N N . ASN A 1 190 ? 20.694 16.993 -12.940 1.00 70.75 190 ASN A N 1
ATOM 1508 C CA . ASN A 1 190 ? 20.394 18.413 -13.145 1.00 70.75 190 ASN A CA 1
ATOM 1509 C C . ASN A 1 190 ? 19.314 18.865 -12.147 1.00 70.75 190 ASN A C 1
ATOM 1511 O O . ASN A 1 190 ? 18.304 18.182 -11.962 1.00 70.75 190 ASN A O 1
ATOM 1515 N N . ASP A 1 191 ? 19.496 20.040 -11.541 1.00 68.19 191 ASP A N 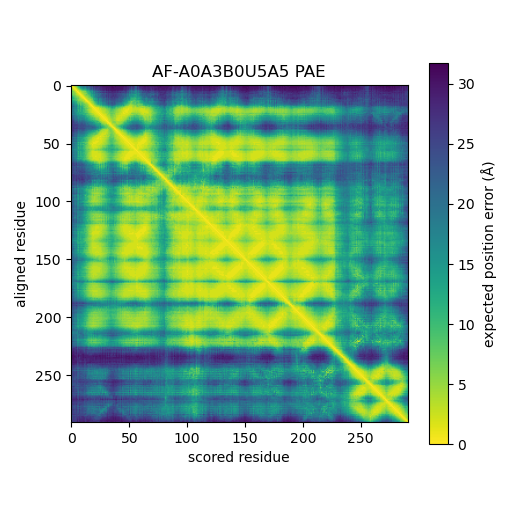1
ATOM 1516 C CA . ASP A 1 191 ? 18.570 20.657 -10.579 1.00 68.19 191 ASP A CA 1
ATOM 1517 C C . ASP A 1 191 ? 17.132 20.788 -11.113 1.00 68.19 191 ASP A C 1
ATOM 1519 O O . ASP A 1 191 ? 16.155 20.688 -10.362 1.00 68.19 191 ASP A O 1
ATOM 1523 N N . SER A 1 192 ? 16.979 20.932 -12.431 1.00 73.75 192 SER A N 1
ATOM 1524 C CA . SER A 1 192 ? 15.666 20.973 -13.088 1.00 73.75 192 SER A CA 1
ATOM 1525 C C . SER A 1 192 ? 14.913 19.637 -12.972 1.00 73.75 192 SER A C 1
ATOM 1527 O O . SER A 1 192 ? 13.704 19.616 -12.737 1.00 73.75 192 SER A O 1
ATOM 1529 N N . LEU A 1 193 ? 15.619 18.504 -13.062 1.00 73.56 193 LEU A N 1
ATOM 1530 C CA . LEU A 1 193 ? 15.022 17.168 -12.950 1.00 73.56 193 LEU A CA 1
ATOM 1531 C C . LEU A 1 193 ? 14.651 16.814 -11.510 1.00 73.56 193 LEU A C 1
ATOM 1533 O O . LEU A 1 193 ? 13.619 16.188 -11.295 1.00 73.56 193 LEU A O 1
ATOM 1537 N N . LYS A 1 194 ? 15.427 17.262 -10.517 1.00 71.75 194 LYS A N 1
ATOM 1538 C CA . LYS A 1 194 ? 15.096 17.079 -9.088 1.00 71.75 194 LYS A CA 1
ATOM 1539 C C . LYS A 1 194 ? 13.896 17.920 -8.642 1.00 71.75 194 LYS A C 1
ATOM 1541 O O . LYS A 1 194 ? 13.249 17.613 -7.638 1.00 71.75 194 LYS A O 1
ATOM 1546 N N . THR A 1 195 ? 13.578 18.968 -9.401 1.00 71.94 195 THR A N 1
ATOM 1547 C CA . THR A 1 195 ? 12.356 19.759 -9.226 1.00 71.94 195 THR A CA 1
ATOM 1548 C C . THR A 1 195 ? 11.145 19.028 -9.811 1.00 71.94 195 THR A C 1
ATOM 1550 O O . THR A 1 195 ? 10.128 18.915 -9.130 1.00 71.94 195 THR A O 1
ATOM 1553 N N . LEU A 1 196 ? 11.274 18.470 -11.022 1.00 75.12 196 LEU A N 1
ATOM 1554 C CA . LEU A 1 196 ? 10.214 17.700 -11.688 1.00 75.12 196 LEU A CA 1
ATOM 1555 C C . LEU A 1 196 ? 9.920 16.363 -10.986 1.00 75.12 196 LEU A C 1
ATOM 1557 O O . LEU A 1 196 ? 8.764 15.995 -10.778 1.00 75.12 196 LEU A O 1
ATOM 1561 N N . TYR A 1 197 ? 10.973 15.657 -10.582 1.00 80.62 197 TYR A N 1
ATOM 1562 C CA . TYR A 1 197 ? 10.921 14.397 -9.852 1.00 80.62 197 TYR A CA 1
ATOM 1563 C C . TYR A 1 197 ? 11.607 14.579 -8.501 1.00 80.62 197 TYR A C 1
ATOM 1565 O O . TYR A 1 197 ? 12.821 14.388 -8.398 1.00 80.62 197 TYR A O 1
ATOM 1573 N N . PRO A 1 198 ? 10.846 14.947 -7.454 1.00 78.31 198 PRO A N 1
ATOM 1574 C CA . PRO A 1 198 ? 11.391 15.093 -6.116 1.00 78.31 198 PRO A CA 1
ATOM 1575 C C . PRO A 1 198 ? 12.117 13.825 -5.670 1.00 78.31 198 PRO A C 1
ATOM 1577 O O . PRO A 1 198 ? 11.639 12.711 -5.907 1.00 78.31 198 PRO A O 1
ATOM 1580 N N . GLU A 1 199 ? 13.246 14.020 -4.994 1.00 82.69 199 GLU A N 1
ATOM 1581 C CA . GLU A 1 199 ? 14.070 12.933 -4.464 1.00 82.69 199 GLU A CA 1
ATOM 1582 C C . GLU A 1 199 ? 13.270 12.021 -3.541 1.00 82.69 199 GLU A C 1
ATOM 1584 O O . GLU A 1 199 ? 13.379 10.804 -3.628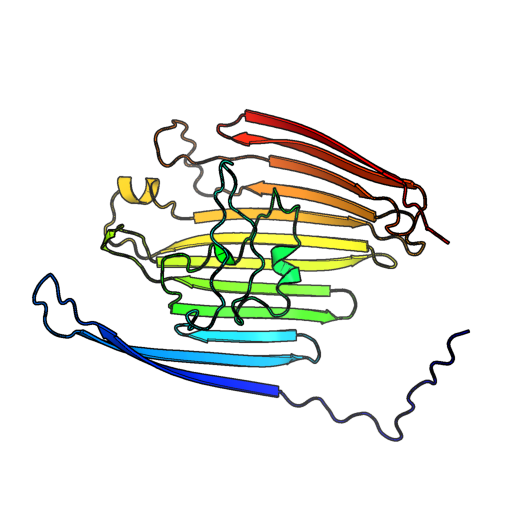 1.00 82.69 199 GLU A O 1
ATOM 1589 N N . PHE A 1 200 ? 12.388 12.589 -2.721 1.00 83.38 200 PHE A N 1
ATOM 1590 C CA . PHE A 1 200 ? 11.423 11.796 -1.984 1.00 83.38 200 PHE A CA 1
ATOM 1591 C C . PHE A 1 200 ? 10.097 12.522 -1.761 1.00 83.38 200 PHE A C 1
ATOM 1593 O O . PHE A 1 200 ? 9.972 13.738 -1.909 1.00 83.38 200 PHE A O 1
ATOM 1600 N N . ASN A 1 201 ? 9.095 11.746 -1.362 1.00 81.25 201 ASN A N 1
ATOM 1601 C CA . ASN A 1 201 ? 7.835 12.206 -0.799 1.00 81.25 201 ASN A CA 1
ATOM 1602 C C . ASN A 1 201 ? 7.436 11.241 0.321 1.00 81.25 201 ASN A C 1
ATOM 1604 O O . ASN A 1 201 ? 7.322 10.039 0.079 1.00 81.25 201 ASN A O 1
ATOM 1608 N N . ARG A 1 202 ? 7.262 11.758 1.542 1.00 82.75 202 ARG A N 1
ATOM 1609 C CA . ARG A 1 202 ? 6.976 10.945 2.726 1.00 82.75 202 ARG A CA 1
ATOM 1610 C C . ARG A 1 202 ? 5.755 11.453 3.472 1.00 82.75 202 ARG A C 1
ATOM 1612 O O . ARG A 1 202 ? 5.536 12.660 3.591 1.00 82.75 202 ARG A O 1
ATOM 1619 N N . ASN A 1 203 ? 4.988 10.522 4.018 1.00 82.75 203 ASN A N 1
ATOM 1620 C CA . ASN A 1 203 ? 3.822 10.816 4.836 1.00 82.75 203 ASN A CA 1
ATOM 1621 C C . ASN A 1 203 ? 3.793 9.901 6.061 1.00 82.75 203 ASN A C 1
ATOM 1623 O O . ASN A 1 203 ? 4.080 8.710 5.948 1.00 82.75 203 ASN A O 1
ATOM 1627 N N . LEU A 1 204 ? 3.441 10.468 7.212 1.00 87.81 204 LEU A N 1
ATOM 1628 C CA . LEU A 1 204 ? 3.180 9.732 8.440 1.00 87.81 204 LEU A CA 1
ATOM 1629 C C . LEU A 1 204 ? 1.726 9.951 8.853 1.00 87.81 204 LEU A C 1
ATOM 1631 O O . LEU A 1 204 ? 1.249 11.085 8.916 1.00 87.81 204 LEU A O 1
ATOM 1635 N N . GLY A 1 205 ? 1.047 8.859 9.174 1.00 87.19 205 GLY A N 1
ATOM 1636 C CA . GLY A 1 205 ? -0.336 8.838 9.597 1.00 87.19 205 GLY A CA 1
ATOM 1637 C C . GLY A 1 205 ? -0.536 8.128 10.924 1.00 87.19 205 GLY A C 1
ATOM 1638 O O . GLY A 1 205 ? 0.065 7.085 11.179 1.00 87.19 205 GLY A O 1
ATOM 1639 N N . VAL A 1 206 ? -1.460 8.658 11.725 1.00 91.19 206 VAL A N 1
ATOM 1640 C CA . VAL A 1 206 ? -2.059 7.966 12.875 1.00 91.19 206 VAL A CA 1
ATOM 1641 C C . VAL A 1 206 ? -3.569 7.903 12.674 1.00 91.19 206 VAL A C 1
ATOM 1643 O O . VAL A 1 206 ? -4.179 8.906 12.318 1.00 91.19 206 VAL A O 1
ATOM 1646 N N . GLU A 1 207 ? -4.177 6.742 12.890 1.00 91.88 207 GLU A N 1
ATOM 1647 C CA . GLU A 1 207 ? -5.618 6.524 12.750 1.00 91.88 207 GLU A CA 1
ATOM 1648 C C . GLU A 1 207 ? -6.179 5.824 13.991 1.00 91.88 207 GLU A C 1
ATOM 1650 O O . GLU A 1 207 ? -5.560 4.925 14.551 1.00 91.88 207 GLU A O 1
ATOM 1655 N N . TYR A 1 208 ? -7.376 6.215 14.411 1.00 91.81 208 TYR A N 1
ATOM 1656 C CA . T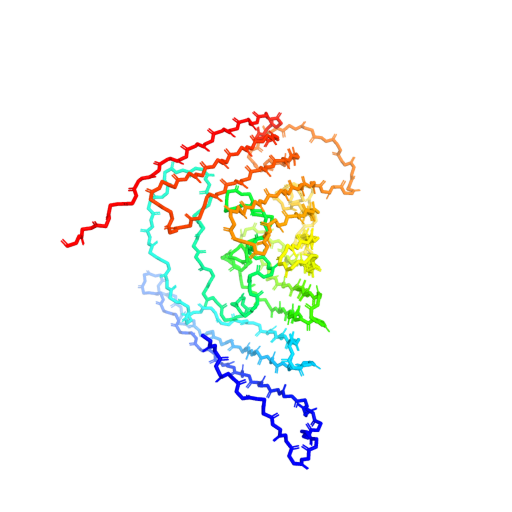YR A 1 208 ? -8.192 5.503 15.378 1.00 91.81 208 TYR A CA 1
ATOM 1657 C C . TYR A 1 208 ? -9.528 5.129 14.739 1.00 91.81 208 TYR A C 1
ATOM 1659 O O . TYR A 1 208 ? -10.311 5.994 14.345 1.00 91.81 208 TYR A O 1
ATOM 1667 N N . ASN A 1 209 ? -9.792 3.828 14.679 1.00 90.56 209 ASN A N 1
ATOM 1668 C CA . ASN A 1 209 ? -11.058 3.253 14.249 1.00 90.56 209 ASN A CA 1
ATOM 1669 C C . ASN A 1 209 ? -11.860 2.838 15.484 1.00 90.56 209 ASN A C 1
ATOM 1671 O O . ASN A 1 209 ? -11.489 1.903 16.199 1.00 90.56 209 ASN A O 1
ATOM 1675 N N . LEU A 1 210 ? -12.971 3.521 15.727 1.00 88.19 210 LEU A N 1
ATOM 1676 C CA . LEU A 1 210 ? -13.918 3.240 16.794 1.00 88.19 210 LEU A CA 1
ATOM 1677 C C . LEU A 1 210 ? -14.947 2.201 16.327 1.00 88.19 210 LEU A C 1
ATOM 1679 O O . LEU A 1 210 ? -15.736 2.465 15.421 1.00 88.19 210 LEU A O 1
ATOM 1683 N N . ALA A 1 211 ? -14.971 1.044 16.993 1.00 86.81 211 ALA A N 1
ATOM 1684 C CA . ALA A 1 211 ? -15.939 -0.027 16.755 1.00 86.81 211 ALA A CA 1
ATOM 1685 C C . ALA A 1 211 ? -16.384 -0.677 18.093 1.00 86.81 211 ALA A C 1
ATOM 1687 O O . ALA A 1 211 ? -15.875 -1.733 18.483 1.00 86.81 211 ALA A O 1
ATOM 1688 N N . PRO A 1 212 ? -17.311 -0.059 18.849 1.00 78.31 212 PRO A N 1
ATOM 1689 C CA . PRO A 1 212 ? -17.854 -0.594 20.100 1.00 78.31 212 PRO A CA 1
ATOM 1690 C C . PRO A 1 212 ? -18.581 -1.934 19.911 1.00 78.31 212 PRO A C 1
ATOM 1692 O O . PRO A 1 212 ? -19.115 -2.227 18.843 1.00 78.31 212 PRO A O 1
ATOM 1695 N N . SER A 1 213 ? -18.633 -2.763 20.959 1.00 80.00 213 SER A N 1
ATOM 1696 C CA . SER A 1 213 ? -19.208 -4.126 20.949 1.00 80.00 213 SER A CA 1
ATOM 1697 C C . SER A 1 213 ? -20.702 -4.182 20.602 1.00 80.00 213 SER A C 1
ATOM 1699 O O . SER A 1 213 ? -21.158 -5.135 19.973 1.00 80.00 213 SER A O 1
ATOM 1701 N N . ASN A 1 214 ? -21.456 -3.136 20.936 1.00 75.44 214 ASN A N 1
ATOM 1702 C CA . ASN A 1 214 ? -22.893 -3.029 20.674 1.00 75.44 214 ASN A CA 1
ATOM 1703 C C . ASN A 1 214 ? -23.243 -2.650 19.217 1.00 75.44 214 ASN A C 1
ATOM 1705 O O . ASN A 1 214 ? -24.428 -2.570 18.877 1.00 75.44 214 ASN A O 1
ATOM 1709 N N . ASN A 1 215 ? -22.231 -2.400 18.368 1.00 71.25 215 ASN A N 1
ATOM 1710 C CA . ASN A 1 215 ? -22.385 -1.950 16.979 1.00 71.25 215 ASN A CA 1
ATOM 1711 C C . ASN A 1 215 ? -23.261 -0.692 16.833 1.00 71.25 215 ASN A C 1
ATOM 1713 O O . ASN A 1 215 ? -23.791 -0.453 15.757 1.00 71.25 215 ASN A O 1
ATOM 1717 N N . GLN A 1 216 ? -23.488 0.090 17.895 1.00 65.25 216 GLN A N 1
ATOM 1718 C CA . GLN A 1 216 ? -24.404 1.235 17.825 1.00 65.25 216 GLN A CA 1
ATOM 1719 C C . GLN A 1 216 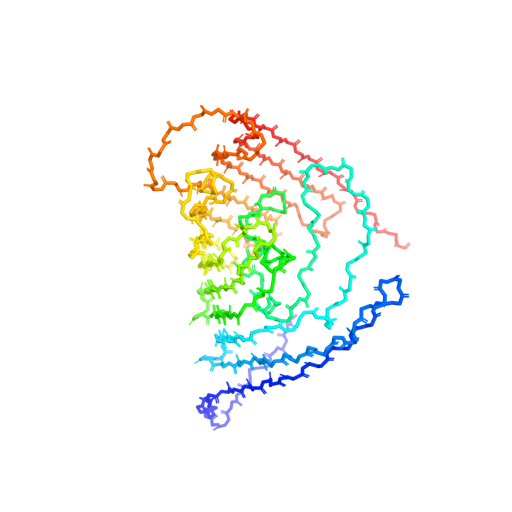? -23.846 2.399 17.019 1.00 65.25 216 GLN A C 1
ATOM 1721 O O . GLN A 1 216 ? -24.613 3.102 16.371 1.00 65.25 216 GLN A O 1
ATOM 1726 N N . TRP A 1 217 ? -22.525 2.536 17.016 1.00 65.69 217 TRP A N 1
ATOM 1727 C CA . TRP A 1 217 ? -21.820 3.618 16.358 1.00 65.69 217 TRP A CA 1
ATOM 1728 C C . TRP A 1 217 ? -20.515 3.077 15.793 1.00 65.69 217 TRP A C 1
ATOM 1730 O O . TRP A 1 217 ? -19.900 2.207 16.408 1.00 65.69 217 TRP A O 1
ATOM 1740 N N . SER A 1 218 ? -20.074 3.606 14.660 1.00 78.12 218 SER A N 1
ATOM 1741 C CA . SER A 1 218 ? -18.709 3.424 14.167 1.00 78.12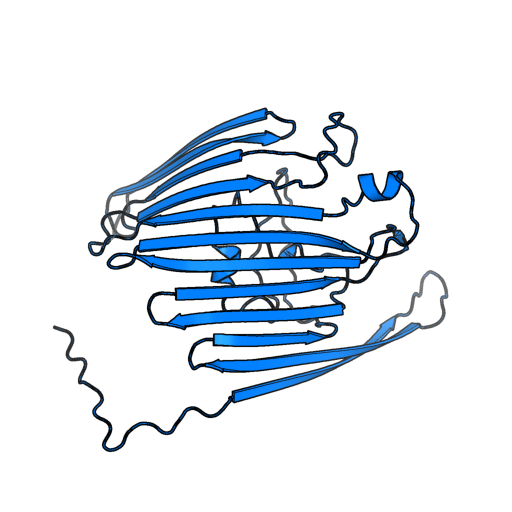 218 SER A CA 1
ATOM 1742 C C . SER A 1 218 ? -18.137 4.778 13.799 1.00 78.12 218 SER A C 1
ATOM 1744 O O . SER A 1 218 ? -18.860 5.621 13.263 1.00 78.12 218 SER A O 1
ATOM 1746 N N . GLY A 1 219 ? -16.855 4.984 14.077 1.00 78.00 219 GLY A N 1
ATOM 1747 C CA . GLY A 1 219 ? -16.200 6.234 13.730 1.00 78.00 219 GLY A CA 1
ATOM 1748 C C . GLY A 1 219 ? -14.740 6.054 13.370 1.00 78.00 219 GLY A C 1
ATOM 1749 O O . GLY A 1 219 ? -14.107 5.077 13.765 1.00 78.00 219 GLY A O 1
ATOM 1750 N N . LYS A 1 220 ? -14.206 7.012 12.624 1.00 85.06 220 LYS A N 1
ATOM 1751 C CA . LYS A 1 220 ? -12.793 7.059 12.266 1.00 85.06 220 LYS A CA 1
ATOM 1752 C C . LYS A 1 220 ? -12.262 8.464 12.509 1.00 85.06 220 LYS A C 1
ATOM 1754 O O . LYS A 1 220 ? -12.883 9.449 12.118 1.00 85.06 220 LYS A O 1
ATOM 1759 N N . ALA A 1 221 ? -11.111 8.539 13.159 1.00 80.50 221 ALA A N 1
ATOM 1760 C CA . ALA A 1 221 ? -10.334 9.757 13.304 1.00 80.50 221 ALA A CA 1
ATOM 1761 C C . ALA A 1 221 ? -8.917 9.483 12.819 1.00 80.50 221 ALA A C 1
ATOM 1763 O O . ALA A 1 221 ? -8.337 8.464 13.176 1.00 80.50 221 ALA A O 1
ATOM 1764 N N . PHE A 1 222 ? -8.346 10.372 12.020 1.00 81.69 222 PHE A N 1
ATOM 1765 C CA . PHE A 1 222 ? -6.973 10.221 11.552 1.00 81.69 222 PHE A CA 1
ATOM 1766 C C . PHE A 1 222 ? -6.287 11.578 11.455 1.00 81.69 222 PHE A C 1
ATOM 1768 O O . PHE A 1 222 ? -6.922 12.621 11.278 1.00 81.69 222 PHE A O 1
ATOM 1775 N N . PHE A 1 223 ? -4.970 11.532 11.577 1.00 78.56 223 PHE A N 1
ATOM 1776 C CA . PHE A 1 223 ? -4.065 12.647 11.393 1.00 78.56 223 PHE A CA 1
ATOM 1777 C C . PHE A 1 223 ? -2.995 12.225 10.393 1.00 78.56 223 PHE A C 1
ATOM 1779 O O . PHE A 1 223 ? -2.436 11.136 10.516 1.00 78.56 223 PHE A O 1
ATOM 1786 N N . LEU A 1 224 ? -2.724 13.080 9.409 1.00 78.31 224 LEU A N 1
ATOM 1787 C CA . LEU A 1 224 ? -1.684 12.881 8.403 1.00 78.31 224 LEU A CA 1
ATOM 1788 C C . LEU A 1 224 ? -0.768 14.098 8.399 1.00 78.31 224 LEU A C 1
ATOM 1790 O O . LEU A 1 224 ? -1.251 15.227 8.287 1.00 78.31 224 LEU A O 1
ATOM 1794 N N . ALA A 1 225 ? 0.536 13.849 8.470 1.00 70.44 225 ALA A N 1
ATOM 1795 C CA . ALA A 1 225 ? 1.568 14.867 8.362 1.00 70.44 225 ALA A CA 1
ATOM 1796 C C . ALA A 1 225 ? 2.534 14.520 7.216 1.00 70.44 225 ALA A C 1
ATOM 1798 O O . ALA A 1 225 ? 3.073 13.406 7.176 1.00 70.44 225 ALA A O 1
ATOM 1799 N N . PRO A 1 226 ? 2.784 15.447 6.275 1.00 67.94 226 PRO A N 1
ATOM 1800 C CA . PRO A 1 226 ? 3.878 15.309 5.330 1.00 67.94 226 PRO A CA 1
ATOM 1801 C C . PRO A 1 226 ? 5.205 15.479 6.074 1.00 67.94 226 PRO A C 1
ATOM 1803 O O . PRO A 1 226 ? 5.324 16.301 6.983 1.00 67.94 226 PRO A O 1
ATOM 1806 N N . PHE A 1 227 ? 6.216 14.716 5.674 1.00 51.91 227 PHE A N 1
ATOM 1807 C CA . PHE A 1 227 ? 7.553 14.796 6.251 1.00 51.91 227 PHE A CA 1
ATOM 1808 C C . PHE A 1 227 ? 8.565 15.121 5.150 1.00 51.91 227 PHE A C 1
ATOM 1810 O O . PHE A 1 227 ? 8.838 14.280 4.294 1.00 51.91 227 PHE A O 1
ATOM 1817 N N . ASP A 1 228 ? 9.117 16.339 5.173 1.00 54.53 228 ASP A N 1
ATOM 1818 C CA . ASP A 1 228 ? 10.176 16.774 4.253 1.00 54.53 228 ASP A CA 1
ATOM 1819 C C . ASP A 1 228 ? 11.497 17.051 5.001 1.00 54.53 228 ASP A C 1
ATOM 1821 O O . ASP A 1 228 ? 11.724 18.166 5.481 1.00 54.53 228 ASP A O 1
ATOM 1825 N N . PRO A 1 229 ? 12.390 16.052 5.129 1.00 41.94 229 PRO A N 1
ATOM 1826 C CA . PRO A 1 229 ? 13.684 16.225 5.782 1.00 41.94 229 PRO A CA 1
ATOM 1827 C C . PRO A 1 229 ? 14.685 17.100 5.013 1.00 41.94 229 PRO A C 1
ATOM 1829 O O . PRO A 1 229 ? 15.722 17.423 5.589 1.00 41.94 229 PRO A O 1
ATOM 1832 N N . THR A 1 230 ? 14.422 17.525 3.766 1.00 49.06 230 THR A N 1
ATOM 1833 C CA . THR A 1 230 ? 15.400 18.340 3.014 1.00 49.06 230 THR A CA 1
ATOM 1834 C C . THR A 1 230 ? 15.494 19.784 3.498 1.00 49.06 230 THR A C 1
ATOM 1836 O O . THR A 1 230 ? 16.456 20.467 3.160 1.00 49.06 230 THR A O 1
ATOM 1839 N N . ARG A 1 231 ? 14.534 20.277 4.300 1.00 41.09 231 ARG A N 1
ATOM 1840 C CA . ARG A 1 231 ? 14.492 21.676 4.785 1.00 41.09 231 ARG A CA 1
ATOM 1841 C C . ARG A 1 231 ? 14.668 22.734 3.676 1.00 41.09 231 ARG A C 1
ATOM 1843 O O . ARG A 1 231 ? 15.042 23.867 3.965 1.00 41.09 231 ARG A O 1
ATOM 1850 N N . LEU A 1 232 ? 14.362 22.426 2.414 1.00 43.56 232 LEU A N 1
ATOM 1851 C CA . LEU A 1 232 ? 14.608 23.326 1.278 1.00 43.56 232 LEU A CA 1
ATOM 1852 C C . LEU A 1 232 ? 13.550 24.434 1.121 1.00 43.56 232 LEU A C 1
ATOM 1854 O O . LEU A 1 232 ? 13.212 24.781 -0.002 1.00 43.56 232 LEU A O 1
ATOM 1858 N N . GLY A 1 233 ? 13.029 24.996 2.220 1.00 48.50 233 GLY A N 1
ATOM 1859 C CA . GLY A 1 233 ? 11.904 25.943 2.273 1.00 48.50 233 GLY A CA 1
ATOM 1860 C C . GLY A 1 233 ? 11.822 26.953 1.118 1.00 48.50 233 GLY A C 1
ATOM 1861 O O . GLY A 1 233 ? 12.292 28.082 1.232 1.00 48.50 233 GLY A O 1
ATOM 1862 N N . LYS A 1 234 ? 11.173 26.568 0.013 1.00 37.59 234 LYS A N 1
ATOM 1863 C CA . LYS A 1 234 ? 10.961 27.423 -1.156 1.00 37.59 234 LYS A CA 1
ATOM 1864 C C . LYS A 1 234 ? 9.536 27.275 -1.660 1.00 37.59 234 LYS A C 1
ATOM 1866 O O . LYS A 1 234 ? 9.104 26.203 -2.075 1.00 37.59 234 LYS A O 1
ATOM 1871 N N . ALA A 1 235 ? 8.828 28.399 -1.641 1.00 45.22 235 ALA A N 1
ATOM 1872 C CA . ALA A 1 235 ? 7.606 28.607 -2.393 1.00 45.22 235 ALA A CA 1
ATOM 1873 C C . ALA A 1 235 ? 7.944 29.286 -3.728 1.00 45.22 235 ALA A C 1
ATOM 1875 O O . ALA A 1 235 ? 8.609 30.321 -3.732 1.00 45.22 235 ALA A O 1
ATOM 1876 N N . LYS A 1 236 ? 7.446 28.726 -4.836 1.00 40.50 236 LYS A N 1
ATOM 1877 C CA . LYS A 1 236 ? 6.734 29.427 -5.922 1.00 40.50 236 LYS A CA 1
ATOM 1878 C C . LYS A 1 236 ? 6.156 28.386 -6.886 1.00 40.50 236 LYS A C 1
ATOM 1880 O O . LYS A 1 236 ? 6.771 27.350 -7.117 1.00 40.50 236 LYS A O 1
ATOM 1885 N N . LEU A 1 237 ? 4.934 28.636 -7.352 1.00 54.44 237 LEU A N 1
ATOM 1886 C CA . LEU A 1 237 ? 4.139 27.707 -8.151 1.00 54.44 237 LEU A CA 1
ATOM 1887 C C . LEU A 1 237 ? 4.243 28.053 -9.643 1.00 54.44 237 LEU A C 1
ATOM 1889 O O . LEU A 1 237 ? 3.722 29.085 -10.049 1.00 54.44 237 LEU A O 1
ATOM 1893 N N . GLU A 1 238 ? 4.825 27.146 -10.423 1.00 46.12 238 GLU A N 1
ATOM 1894 C CA . GLU A 1 238 ? 4.553 26.881 -11.846 1.00 46.12 238 GLU A CA 1
ATOM 1895 C C . GLU A 1 238 ? 4.590 25.350 -12.039 1.00 46.12 238 GLU A C 1
ATOM 1897 O O . GLU A 1 238 ? 5.050 24.638 -11.144 1.00 46.12 238 GLU A O 1
ATOM 1902 N N . VAL A 1 239 ? 4.016 24.839 -13.137 1.00 35.00 239 VAL A N 1
ATOM 1903 C CA . VAL A 1 239 ? 3.683 23.415 -13.388 1.00 35.00 239 VAL A CA 1
ATOM 1904 C C . VAL A 1 239 ? 4.724 22.433 -12.804 1.00 35.00 239 VAL A C 1
ATOM 1906 O O . VAL A 1 239 ? 5.872 22.422 -13.229 1.00 35.00 239 VAL A O 1
ATOM 1909 N N . GLY A 1 240 ? 4.311 21.602 -11.828 1.00 50.00 240 GLY A N 1
ATOM 1910 C CA . GLY A 1 240 ? 5.211 20.723 -11.047 1.00 50.00 240 GLY A CA 1
ATOM 1911 C C . GLY A 1 240 ? 5.266 21.022 -9.536 1.00 50.00 240 GLY A C 1
ATOM 1912 O O . GLY A 1 240 ? 6.300 20.867 -8.890 1.00 50.00 240 GLY A O 1
ATOM 1913 N N . THR A 1 241 ? 4.168 21.487 -8.943 1.00 41.53 241 THR A N 1
ATOM 1914 C CA . THR A 1 241 ? 4.167 22.142 -7.630 1.00 41.53 241 THR A CA 1
ATOM 1915 C C . THR A 1 241 ? 4.158 21.194 -6.421 1.00 41.53 241 THR A C 1
ATOM 1917 O O . THR A 1 241 ? 3.348 20.271 -6.342 1.00 41.53 241 THR A O 1
ATOM 1920 N N . LYS A 1 242 ? 5.017 21.463 -5.420 1.00 50.19 242 LYS A N 1
ATOM 1921 C CA . LYS A 1 242 ? 5.043 20.762 -4.118 1.00 50.19 242 LYS A CA 1
ATOM 1922 C C . LYS A 1 242 ? 4.039 21.379 -3.136 1.00 50.19 242 LYS A C 1
ATOM 1924 O O . LYS A 1 242 ? 3.979 22.599 -2.985 1.00 50.19 242 LYS A O 1
ATOM 1929 N N . HIS A 1 243 ? 3.283 20.536 -2.431 1.00 52.44 243 HIS A N 1
ATOM 1930 C CA . HIS A 1 243 ? 2.251 20.956 -1.481 1.00 52.44 243 HIS A CA 1
ATOM 1931 C C . HIS A 1 243 ? 2.426 20.260 -0.131 1.00 52.44 243 HIS A C 1
ATOM 1933 O O . HIS A 1 243 ? 2.502 19.035 -0.070 1.00 52.44 243 HIS A O 1
ATOM 1939 N N . HIS A 1 244 ? 2.423 21.046 0.945 1.00 55.91 244 HIS A N 1
ATOM 1940 C CA . HIS A 1 244 ? 2.387 20.554 2.318 1.00 55.91 244 HIS A CA 1
ATOM 1941 C C . HIS A 1 244 ? 1.015 20.872 2.902 1.00 55.91 244 HIS A C 1
ATOM 1943 O O . HIS A 1 244 ? 0.546 22.003 2.803 1.00 55.91 244 HIS A O 1
ATOM 1949 N N . TRP A 1 245 ? 0.356 19.880 3.490 1.00 61.47 245 TRP A N 1
ATOM 1950 C CA . TRP A 1 245 ? -0.928 20.076 4.145 1.00 61.47 245 TRP A CA 1
ATOM 1951 C C . TRP A 1 245 ? -1.064 19.113 5.320 1.00 61.47 245 TRP A C 1
ATOM 1953 O O . TRP A 1 245 ? -0.677 17.955 5.218 1.00 61.47 245 TRP A O 1
ATOM 1963 N N . ASN A 1 246 ? -1.643 19.593 6.418 1.00 64.06 246 ASN A N 1
ATOM 1964 C CA . ASN A 1 246 ? -2.116 18.753 7.515 1.00 64.06 246 ASN A CA 1
ATOM 1965 C C . ASN A 1 246 ? -3.632 18.680 7.403 1.00 64.06 246 ASN A C 1
ATOM 1967 O O . ASN A 1 246 ? -4.260 19.714 7.175 1.00 64.06 246 ASN A O 1
ATOM 1971 N N . ALA A 1 247 ? -4.237 17.508 7.564 1.00 68.88 247 ALA A N 1
ATOM 1972 C CA . ALA A 1 247 ? -5.680 17.455 7.755 1.00 68.88 247 ALA A CA 1
ATOM 1973 C C . ALA A 1 247 ? -6.081 16.497 8.853 1.00 68.88 247 ALA A C 1
ATOM 1975 O O . ALA A 1 247 ? -5.385 15.543 9.203 1.00 68.88 247 ALA A O 1
ATOM 1976 N N . PHE A 1 248 ? -7.260 16.813 9.348 1.00 77.25 248 PHE A N 1
ATOM 1977 C CA . PHE A 1 248 ? -8.001 16.114 10.352 1.00 77.25 248 PHE A CA 1
ATOM 1978 C C . PHE A 1 248 ? -9.374 15.795 9.778 1.00 77.25 248 PHE A C 1
ATOM 1980 O O . PHE A 1 248 ? -9.997 16.637 9.125 1.00 77.25 248 PHE A O 1
ATOM 1987 N N . GLY A 1 249 ? -9.849 14.579 9.997 1.00 78.31 249 GLY A N 1
ATOM 1988 C CA . GLY A 1 249 ? -11.168 14.179 9.539 1.00 78.31 249 GLY A CA 1
ATOM 1989 C C . GLY A 1 249 ? -11.838 13.247 10.525 1.00 78.31 249 GLY A C 1
ATOM 1990 O O . GLY A 1 249 ? -11.185 12.372 11.093 1.00 78.31 249 GLY A O 1
ATOM 1991 N N . TRP A 1 250 ? -13.143 13.430 10.681 1.00 76.06 250 TRP A N 1
ATOM 1992 C CA . TRP A 1 250 ? -14.037 12.629 11.499 1.00 76.06 250 TRP A CA 1
ATOM 1993 C C . TRP A 1 250 ? -15.209 12.167 10.656 1.00 76.06 250 TRP A C 1
ATOM 1995 O O . TRP A 1 250 ? -15.891 12.980 10.045 1.00 76.06 250 TRP A O 1
ATOM 2005 N N . MET A 1 251 ? -15.456 10.865 10.668 1.00 77.69 251 MET A N 1
ATOM 2006 C CA . MET A 1 251 ? -16.632 10.269 10.058 1.00 77.69 251 MET A CA 1
ATOM 2007 C C . MET A 1 251 ? -17.338 9.443 11.108 1.00 77.69 251 MET A C 1
ATOM 2009 O O . MET A 1 251 ? -16.702 8.737 11.897 1.00 77.69 251 MET A O 1
ATOM 2013 N N . PHE A 1 252 ? -18.653 9.537 11.097 1.00 76.44 252 PHE A N 1
ATOM 2014 C CA . PHE A 1 252 ? -19.523 8.852 12.015 1.00 76.44 252 PHE A CA 1
ATOM 2015 C C . PHE A 1 252 ? -20.740 8.348 11.268 1.00 76.44 252 PHE A C 1
ATOM 2017 O O . PHE A 1 252 ? -21.438 9.127 10.623 1.00 76.44 252 PHE A O 1
ATOM 2024 N N . SER A 1 253 ? -20.992 7.051 11.374 1.00 79.62 253 SER A N 1
ATOM 2025 C CA . SER A 1 253 ? -22.117 6.413 10.702 1.00 79.62 253 SER A CA 1
ATOM 2026 C C . SER A 1 253 ? -22.953 5.635 11.704 1.00 79.62 253 SER A C 1
ATOM 2028 O O . SER A 1 253 ? -22.432 4.933 12.578 1.00 79.62 253 SER A O 1
ATOM 2030 N N . SER A 1 254 ? -24.266 5.769 11.552 1.00 70.81 254 SER A N 1
ATOM 2031 C CA . SER A 1 254 ? -25.264 4.929 12.207 1.00 70.81 254 SER A CA 1
ATOM 2032 C C . SER A 1 254 ? -25.198 3.477 11.710 1.00 70.81 254 SER A C 1
ATOM 2034 O O . SER A 1 254 ? -24.523 3.171 10.726 1.00 70.81 254 SER A O 1
ATOM 2036 N N . LYS A 1 255 ? -25.958 2.578 12.340 1.00 68.94 255 LYS A N 1
ATOM 2037 C CA . LYS A 1 255 ? -26.077 1.179 11.906 1.00 68.94 255 LYS A CA 1
ATOM 2038 C C . LYS A 1 255 ? -26.581 1.069 10.454 1.00 68.94 255 LYS A C 1
ATOM 2040 O O . LYS A 1 255 ? -27.604 1.663 10.146 1.00 68.94 255 LYS A O 1
ATOM 2045 N N . PRO A 1 256 ? -25.999 0.200 9.604 1.00 54.84 256 PRO A N 1
ATOM 2046 C CA . PRO A 1 256 ? -26.492 -0.012 8.235 1.00 54.84 256 PRO A CA 1
ATOM 2047 C C . PRO A 1 256 ? -27.927 -0.561 8.147 1.00 54.84 256 PRO A C 1
ATOM 2049 O O . PRO A 1 256 ? -28.550 -0.485 7.098 1.00 54.84 256 PRO A O 1
ATOM 2052 N N . GLN A 1 257 ? -28.432 -1.155 9.233 1.00 60.44 257 GLN A N 1
ATOM 2053 C CA . GLN A 1 257 ? -29.738 -1.824 9.304 1.00 60.44 257 GLN A CA 1
ATOM 2054 C C . GLN A 1 257 ? -30.769 -1.050 10.148 1.00 60.44 257 GLN A C 1
ATOM 2056 O O . GLN A 1 257 ? -31.782 -1.622 10.546 1.00 60.44 257 GLN A O 1
ATOM 2061 N N . SER A 1 258 ? -30.511 0.213 10.512 1.00 66.94 258 SER A N 1
ATOM 2062 C CA . SER A 1 258 ? -31.514 1.021 11.217 1.00 66.94 258 SER A CA 1
ATOM 2063 C C . SER A 1 258 ? -32.512 1.645 10.244 1.00 66.94 258 SER A C 1
ATOM 2065 O O . SER A 1 258 ? -32.154 2.038 9.140 1.00 66.94 258 SER A O 1
ATOM 2067 N N . LEU A 1 259 ? -33.768 1.777 10.691 1.00 63.78 259 LEU A N 1
ATOM 2068 C CA . LEU A 1 259 ? -34.845 2.433 9.937 1.00 63.78 259 LEU A CA 1
ATOM 2069 C C . LEU A 1 259 ? -34.452 3.853 9.504 1.00 63.78 259 LEU A C 1
ATOM 2071 O O . LEU A 1 259 ? -34.793 4.284 8.412 1.00 63.78 259 LEU A O 1
ATOM 2075 N N . PHE A 1 260 ? -33.713 4.558 10.360 1.00 67.25 260 PHE A N 1
ATOM 2076 C CA . PHE A 1 260 ? -33.106 5.849 10.070 1.00 67.25 260 PHE A CA 1
ATOM 2077 C C . PHE A 1 260 ? -31.587 5.692 10.082 1.00 67.25 260 PHE A C 1
ATOM 2079 O O . PHE A 1 260 ? -31.020 5.279 11.099 1.00 67.25 260 PHE A O 1
ATOM 2086 N N . THR A 1 261 ? -30.936 6.004 8.967 1.00 72.31 261 THR A N 1
ATOM 2087 C CA . THR A 1 261 ? -29.482 5.988 8.819 1.00 72.31 261 THR A CA 1
ATOM 2088 C C . THR A 1 261 ? -28.952 7.406 8.688 1.00 72.31 261 THR A C 1
ATOM 2090 O O . THR A 1 261 ? -29.530 8.218 7.974 1.00 72.31 261 THR A O 1
ATOM 2093 N N . TYR A 1 262 ? -27.826 7.705 9.318 1.00 77.25 262 TYR A N 1
ATOM 2094 C CA . TYR A 1 262 ? -27.104 8.953 9.115 1.00 77.25 262 TYR A CA 1
ATOM 2095 C C . TYR A 1 262 ? -25.605 8.705 9.008 1.00 77.25 262 TYR A C 1
ATOM 2097 O O . TYR A 1 262 ? -25.048 7.852 9.705 1.00 77.25 262 TYR A O 1
ATOM 2105 N N . THR A 1 263 ? -24.963 9.500 8.161 1.00 76.81 263 THR A N 1
ATOM 2106 C CA . THR A 1 263 ? -23.513 9.637 8.082 1.00 76.81 263 THR A CA 1
ATOM 2107 C C . THR A 1 263 ? -23.163 11.107 8.241 1.00 76.81 263 THR A C 1
ATOM 2109 O O . THR A 1 263 ? -23.719 11.968 7.566 1.00 76.81 263 THR A O 1
ATOM 2112 N N . PHE A 1 264 ? -22.239 11.393 9.145 1.00 80.75 264 PHE A N 1
ATOM 2113 C CA . PHE A 1 264 ? -21.638 12.702 9.342 1.00 80.75 264 PHE A CA 1
ATOM 2114 C C . PHE A 1 264 ? -20.157 12.585 8.993 1.00 80.75 264 PHE A C 1
ATOM 2116 O O . PHE A 1 264 ? -19.448 11.814 9.635 1.00 80.75 264 PHE A O 1
ATOM 2123 N N . ASP A 1 265 ? -19.699 13.328 7.992 1.00 79.44 265 ASP A N 1
ATOM 2124 C CA . ASP A 1 265 ? -18.298 13.431 7.587 1.00 79.44 265 ASP A CA 1
ATOM 2125 C C . ASP A 1 265 ? -17.864 14.893 7.702 1.00 79.44 265 ASP A C 1
ATOM 2127 O O . ASP A 1 265 ? -18.386 15.776 7.021 1.00 79.44 265 ASP A O 1
ATOM 2131 N N . ALA A 1 266 ? -16.921 15.158 8.595 1.00 80.81 266 ALA A N 1
ATOM 2132 C CA . ALA A 1 266 ? -16.301 16.456 8.752 1.00 80.81 266 ALA A CA 1
ATOM 2133 C C . ALA A 1 266 ? -14.802 16.346 8.489 1.00 80.81 266 ALA A C 1
ATOM 2135 O O . ALA A 1 266 ? -14.112 15.476 9.019 1.00 80.81 266 ALA A O 1
ATOM 2136 N N . ARG A 1 267 ? -14.274 17.284 7.712 1.00 76.94 267 ARG A N 1
ATOM 2137 C CA . ARG A 1 267 ? -12.857 17.391 7.376 1.00 76.94 267 ARG A CA 1
ATOM 2138 C C . ARG A 1 267 ? -12.414 18.830 7.554 1.00 76.94 267 ARG A C 1
ATOM 2140 O O . ARG A 1 267 ? -13.051 19.745 7.041 1.00 76.94 267 ARG A O 1
ATOM 2147 N N . PHE A 1 268 ? -11.276 19.004 8.206 1.00 82.44 268 PHE A N 1
ATOM 2148 C CA . PHE A 1 268 ? -10.638 20.289 8.449 1.00 82.44 268 PHE A CA 1
ATOM 2149 C C . PHE A 1 268 ? -9.151 20.156 8.142 1.00 82.44 268 PHE A C 1
ATOM 2151 O O . PHE A 1 268 ? -8.508 19.206 8.585 1.00 82.44 268 PHE A O 1
ATOM 2158 N N . GLY A 1 269 ? -8.573 21.083 7.389 1.00 78.38 269 GLY A N 1
ATOM 2159 C CA . GLY A 1 269 ? -7.132 21.077 7.154 1.00 78.38 269 GLY A CA 1
ATOM 2160 C C . GLY A 1 269 ? -6.728 21.722 5.846 1.00 78.38 269 GLY A C 1
ATOM 2161 O O . GLY A 1 269 ? -7.500 22.456 5.243 1.00 78.38 269 GLY A O 1
ATOM 2162 N N . GLY A 1 270 ? -5.510 21.440 5.403 1.00 66.31 270 GLY A N 1
ATOM 2163 C CA . GLY A 1 270 ? -4.950 22.040 4.206 1.00 66.31 270 GLY A CA 1
ATOM 2164 C C . GLY A 1 270 ? -5.571 21.517 2.905 1.00 66.31 270 GLY A C 1
ATOM 2165 O O . GLY A 1 270 ? -6.061 20.389 2.793 1.00 66.31 270 GLY A O 1
ATOM 2166 N N . TYR A 1 271 ? -5.534 22.391 1.910 1.00 56.84 271 TYR A N 1
ATOM 2167 C CA . TYR A 1 271 ? -5.992 22.253 0.537 1.00 56.84 271 TYR A CA 1
ATOM 2168 C C . TYR A 1 271 ? -4.886 22.768 -0.400 1.00 56.84 271 TYR A C 1
ATOM 2170 O O . TYR A 1 271 ? -3.896 23.335 0.063 1.00 56.84 271 TYR A O 1
ATOM 2178 N N . TYR A 1 272 ? -5.023 22.553 -1.711 1.00 48.28 272 TYR A N 1
ATOM 2179 C CA . TYR A 1 272 ? -4.029 22.965 -2.714 1.00 48.28 272 TYR A CA 1
ATOM 2180 C C . TYR A 1 272 ? -3.469 24.380 -2.468 1.00 48.28 272 TYR A C 1
ATOM 2182 O O . TYR A 1 272 ? -4.199 25.281 -2.063 1.00 48.28 272 TYR A O 1
ATOM 2190 N N . ALA A 1 273 ? -2.171 24.562 -2.744 1.00 53.50 273 ALA A N 1
ATOM 2191 C CA . ALA A 1 273 ? -1.473 25.853 -2.663 1.00 53.50 273 ALA A CA 1
ATOM 2192 C C . ALA A 1 273 ? -1.533 26.558 -1.286 1.00 53.50 273 ALA A C 1
ATOM 2194 O O . ALA A 1 273 ? -1.711 27.770 -1.226 1.00 53.50 273 ALA A O 1
ATOM 2195 N N . ASN A 1 274 ? -1.360 25.816 -0.182 1.00 55.53 274 ASN A N 1
ATOM 2196 C CA . ASN A 1 274 ? -1.493 26.327 1.197 1.00 55.53 274 ASN A CA 1
ATOM 2197 C C . ASN A 1 274 ? -2.900 26.859 1.527 1.00 55.53 274 ASN A C 1
ATOM 2199 O O . ASN A 1 274 ? -3.069 27.637 2.464 1.00 55.53 274 ASN A O 1
ATOM 2203 N N . GLY A 1 275 ? -3.917 26.453 0.764 1.00 55.38 275 GLY A N 1
ATOM 2204 C CA . GLY A 1 275 ? -5.303 26.739 1.104 1.00 55.38 275 GLY A CA 1
ATOM 2205 C C . GLY A 1 275 ? -5.738 25.953 2.338 1.00 55.38 275 GLY A C 1
ATOM 2206 O O . GLY A 1 275 ? -5.131 24.946 2.687 1.00 55.38 275 GLY A O 1
ATOM 2207 N N . ASN A 1 276 ? -6.834 26.371 2.962 1.00 67.88 276 ASN A N 1
ATOM 2208 C CA . ASN A 1 276 ? -7.536 25.571 3.962 1.00 67.88 276 ASN A CA 1
ATOM 2209 C C . ASN A 1 276 ? -8.861 25.093 3.366 1.00 67.88 276 ASN A C 1
ATOM 2211 O O . ASN A 1 276 ? -9.549 25.841 2.673 1.00 67.88 276 ASN A O 1
ATOM 2215 N N . ARG A 1 277 ? -9.224 23.841 3.633 1.00 66.75 277 ARG A N 1
ATOM 2216 C CA . ARG A 1 277 ? -10.525 23.264 3.316 1.00 66.75 277 ARG A CA 1
ATOM 2217 C C . ARG A 1 277 ? -11.166 22.759 4.593 1.00 66.75 277 ARG A C 1
ATOM 2219 O O . ARG A 1 277 ? -10.667 21.843 5.245 1.00 66.75 277 ARG A O 1
ATOM 2226 N N . THR A 1 278 ? -12.329 23.327 4.858 1.00 73.06 278 THR A N 1
ATOM 2227 C CA . THR A 1 278 ? -13.323 22.754 5.750 1.00 73.06 278 THR A CA 1
ATOM 2228 C C . THR A 1 278 ? -14.421 22.172 4.878 1.00 73.06 278 THR A C 1
ATOM 2230 O O . THR A 1 278 ? -14.951 22.863 4.010 1.00 73.06 278 THR A O 1
ATOM 2233 N N . SER A 1 279 ? -14.743 20.899 5.061 1.00 72.31 279 SER A N 1
ATOM 2234 C CA . SER A 1 279 ? -15.930 20.303 4.457 1.00 72.31 279 SER A CA 1
ATOM 2235 C C . SER A 1 279 ? -16.724 19.570 5.511 1.00 72.31 279 SER A C 1
ATOM 2237 O O . SER A 1 279 ? -16.160 18.826 6.307 1.00 72.31 279 SER A O 1
ATOM 2239 N N . LEU A 1 280 ? -18.031 19.782 5.470 1.00 75.56 280 LEU A N 1
ATOM 2240 C CA . LEU A 1 280 ? -19.003 19.065 6.263 1.00 75.56 280 LEU A CA 1
ATOM 2241 C C . LEU A 1 280 ? -20.004 18.443 5.294 1.00 75.56 280 LEU A C 1
ATOM 2243 O O . LEU A 1 280 ? -20.619 19.160 4.507 1.00 75.56 280 LEU A O 1
ATOM 2247 N N . THR A 1 281 ? -20.135 17.124 5.341 1.00 74.44 281 THR A N 1
ATOM 2248 C CA . THR A 1 281 ? -21.085 16.357 4.539 1.00 74.44 281 THR A CA 1
ATOM 2249 C C . THR A 1 281 ? -21.948 15.545 5.485 1.00 74.44 281 THR A C 1
ATOM 2251 O O . THR A 1 281 ? -21.442 14.813 6.333 1.00 74.44 281 THR A O 1
ATOM 2254 N N . THR A 1 282 ? -23.259 15.686 5.349 1.00 67.81 282 THR A N 1
ATOM 2255 C CA . THR A 1 282 ? -24.230 14.925 6.129 1.00 67.81 282 THR A CA 1
ATOM 2256 C C . THR A 1 282 ? -25.155 14.199 5.178 1.00 67.81 282 THR A C 1
ATOM 2258 O O . THR A 1 282 ? -25.788 14.837 4.339 1.00 67.81 282 THR A O 1
ATOM 2261 N N . GLU A 1 283 ? -25.264 12.890 5.332 1.00 76.00 283 GLU A N 1
ATOM 2262 C CA . GLU A 1 283 ? -26.249 12.077 4.628 1.00 76.00 283 GLU A CA 1
ATOM 2263 C C . GLU A 1 283 ? -27.252 11.540 5.639 1.00 76.00 283 GLU A C 1
ATOM 2265 O O . GLU A 1 283 ? -26.863 11.011 6.679 1.00 76.00 283 GLU A O 1
ATOM 2270 N N . LEU A 1 284 ? -28.539 11.683 5.331 1.00 81.31 284 LEU A N 1
ATOM 2271 C CA . LEU A 1 284 ? -29.645 11.121 6.098 1.00 81.31 284 LEU A CA 1
ATOM 2272 C C . LEU A 1 284 ? -30.436 10.206 5.163 1.00 81.31 284 LEU A C 1
ATOM 2274 O O . LEU A 1 284 ? -30.737 10.583 4.033 1.00 81.31 284 LEU A O 1
ATOM 2278 N N . GLY A 1 285 ? -30.768 9.011 5.632 1.00 65.50 285 GLY A N 1
ATOM 2279 C CA . GLY A 1 285 ? -31.498 8.001 4.879 1.00 65.50 285 GLY A CA 1
ATOM 2280 C C . GLY A 1 285 ? -32.566 7.349 5.742 1.00 65.50 285 GLY A C 1
ATOM 2281 O O . GLY A 1 285 ? -32.423 7.243 6.960 1.00 65.50 285 GLY A O 1
ATOM 2282 N N . ILE A 1 286 ? -33.652 6.921 5.106 1.00 66.06 286 ILE A N 1
ATOM 2283 C CA . ILE A 1 286 ? -34.691 6.104 5.730 1.00 66.06 286 ILE A CA 1
ATOM 2284 C C . ILE A 1 286 ? -34.790 4.818 4.917 1.00 66.06 286 ILE A C 1
ATOM 2286 O O . ILE A 1 286 ? -34.961 4.868 3.700 1.00 66.06 286 ILE A O 1
ATOM 2290 N N . VAL A 1 287 ? -34.658 3.674 5.583 1.00 54.97 287 VAL A N 1
ATOM 2291 C CA . VAL A 1 287 ? -34.817 2.360 4.955 1.00 54.97 287 VAL A CA 1
ATOM 2292 C C . VAL A 1 287 ? -36.275 1.944 5.099 1.00 54.97 287 VAL A C 1
ATOM 2294 O O . VAL A 1 287 ? -36.748 1.698 6.208 1.00 54.97 287 VAL A O 1
ATOM 2297 N N . PHE A 1 288 ? -36.989 1.865 3.978 1.00 48.81 288 PHE A N 1
ATOM 2298 C CA . PHE A 1 288 ? -38.344 1.323 3.935 1.00 48.81 288 PHE A CA 1
ATOM 2299 C C . PHE A 1 288 ? -38.274 -0.174 3.649 1.00 48.81 288 PHE A C 1
ATOM 2301 O O . PHE A 1 288 ? -37.847 -0.589 2.573 1.00 48.81 288 PHE A O 1
ATOM 2308 N N . ASN A 1 289 ? -38.716 -0.986 4.605 1.00 47.31 289 ASN A N 1
ATOM 2309 C CA . ASN A 1 289 ? -38.980 -2.393 4.342 1.00 47.31 289 ASN A CA 1
ATOM 2310 C C . ASN A 1 289 ? -40.363 -2.490 3.692 1.00 47.31 289 ASN A C 1
ATOM 2312 O O . ASN A 1 289 ? -41.370 -2.238 4.352 1.00 47.31 289 ASN A O 1
ATOM 2316 N N . LEU A 1 290 ? -40.408 -2.823 2.403 1.00 43.12 290 LEU A N 1
ATOM 2317 C CA . LEU A 1 290 ? -41.645 -3.250 1.752 1.00 43.12 290 LEU A CA 1
ATOM 2318 C C . LEU A 1 290 ? -41.924 -4.683 2.219 1.00 43.12 290 LEU A C 1
ATOM 2320 O O . LEU A 1 290 ? -41.166 -5.595 1.890 1.00 43.12 290 LEU A O 1
ATOM 2324 N N . THR A 1 291 ? -42.945 -4.836 3.062 1.00 42.91 291 THR A N 1
ATOM 2325 C CA . THR A 1 291 ? -43.552 -6.131 3.411 1.00 42.91 291 THR A CA 1
ATOM 2326 C C . THR A 1 291 ? -44.364 -6.679 2.256 1.00 42.91 291 THR A C 1
ATOM 2328 O O . THR A 1 291 ? -45.093 -5.859 1.651 1.00 42.91 291 THR A O 1
#